Protein AF-A0A6U1WR11-F1 (afdb_monomer_lite)

Radius of gyration: 19.15 Å; chains: 1; bounding box: 47×37×55 Å

Foldseek 3Di:
DLPPFLVLVVCLVCVQQVWDWDDCVLLVVLCVVVVDPPPWPKTKTAGPPRDIDIDTQDLVVLSSLVSVCVSPVPDDPDDAAEAEDEDEACLQRLLVSLCVVCVVPPLQLPDDLVVLVVVSVVCLVDPLVVLSSLSSRVSVCVQLVDPDVLVVLVQCPPQQKDKGQRGDCPTSQRNYIYIYGHCPPDQLSVSVQVSCCVPDHDRGGDDDDDSCNVRVSNVVSSVSSSVDDPDPVSLVVSCVVRVSSVSSNVSVVVVVVVVVD

Secondary structure (DSSP, 8-state):
--STTHHHHHHHHHHHTT-EEPP-HHHHHHHHHHT--TTS--EEEE-STT-EEEE---S-HHHHHHHHHHH-----TT--EEEEEEE--HHHHHHHHHHHHTHHHHTT--S-HHHHHHHHHHHHHH--HHHHHHHHHHHHHHHTT---HHHHHHTTTTTSEEEE----TTSTTTTEEEEEEETTSSTT-HHHHHHHHTTSTT--PPPPPPHHHH-GGGHHHHHHHHHS---HHHHHHHHTT-THHHHHHHHHHHHHHHT--

pLDDT: mean 84.81, std 11.07, range [34.09, 96.5]

Structure (mmCIF, N/CA/C/O backbone):
data_AF-A0A6U1WR11-F1
#
_entry.id   AF-A0A6U1WR11-F1
#
loop_
_atom_site.group_PDB
_atom_site.id
_atom_site.type_symbol
_atom_site.label_atom_id
_atom_site.label_alt_id
_atom_site.label_comp_id
_atom_site.label_asym_id
_atom_site.label_entity_id
_atom_site.label_seq_id
_atom_site.pdbx_PDB_ins_code
_atom_site.Cartn_x
_atom_site.Cartn_y
_a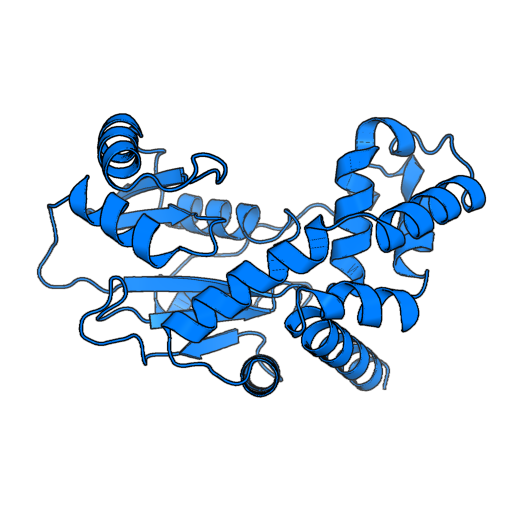tom_site.Cartn_z
_atom_site.occupancy
_atom_site.B_iso_or_equiv
_atom_site.auth_seq_id
_atom_site.auth_comp_id
_atom_site.auth_asym_id
_atom_site.auth_atom_id
_atom_site.pdbx_PDB_model_num
ATOM 1 N N . GLN A 1 1 ? 0.761 3.479 1.972 1.00 37.41 1 GLN A N 1
ATOM 2 C CA . GLN A 1 1 ? 0.058 2.427 2.744 1.00 37.41 1 GLN A CA 1
ATOM 3 C C . GLN A 1 1 ? 0.250 2.594 4.238 1.00 37.41 1 GLN A C 1
ATOM 5 O O . GLN A 1 1 ? 1.354 2.963 4.634 1.00 37.41 1 GLN A O 1
ATOM 10 N N . PRO A 1 2 ? -0.758 2.300 5.068 1.00 34.09 2 PRO A N 1
ATOM 11 C CA . PRO A 1 2 ? -0.643 2.361 6.524 1.00 34.09 2 PRO A CA 1
ATOM 12 C C . PRO A 1 2 ? 0.388 1.336 6.950 1.00 34.09 2 PRO A C 1
ATOM 14 O O . PRO A 1 2 ? 0.064 0.156 6.960 1.00 34.09 2 PRO A O 1
ATOM 17 N N . LYS A 1 3 ? 1.618 1.834 7.167 1.00 42.12 3 LYS A N 1
ATOM 18 C CA . LYS A 1 3 ? 2.904 1.292 7.667 1.00 42.12 3 LYS A CA 1
ATOM 19 C C . LYS A 1 3 ? 3.167 -0.227 7.727 1.00 42.12 3 LYS A C 1
ATOM 21 O O . LYS A 1 3 ? 4.326 -0.613 7.665 1.00 42.12 3 LYS A O 1
ATOM 26 N N . CYS A 1 4 ? 2.164 -1.085 7.809 1.00 42.97 4 CYS A N 1
ATOM 27 C CA . CYS A 1 4 ? 2.245 -2.534 7.959 1.00 42.97 4 CYS A CA 1
ATOM 28 C C . CYS A 1 4 ? 2.196 -3.326 6.636 1.00 42.97 4 CYS A C 1
ATOM 30 O O . CYS A 1 4 ? 1.806 -4.484 6.658 1.00 42.97 4 CYS A O 1
ATOM 32 N N . GLY A 1 5 ? 2.533 -2.727 5.492 1.00 52.84 5 GLY A N 1
ATOM 33 C CA . GLY A 1 5 ? 2.540 -3.436 4.204 1.00 52.84 5 GLY A CA 1
ATOM 34 C C . GLY A 1 5 ? 3.857 -3.272 3.464 1.00 52.84 5 GLY A C 1
ATOM 35 O O . GLY A 1 5 ? 4.636 -4.209 3.338 1.00 52.84 5 GLY A O 1
ATOM 36 N N . THR A 1 6 ? 4.174 -2.036 3.075 1.00 67.56 6 THR A N 1
ATOM 37 C CA . THR A 1 6 ? 5.410 -1.730 2.335 1.00 67.56 6 THR A CA 1
ATOM 38 C C . THR A 1 6 ? 6.691 -2.086 3.087 1.00 67.56 6 THR A C 1
ATOM 40 O O . THR A 1 6 ? 7.680 -2.416 2.453 1.00 67.56 6 THR A O 1
ATOM 43 N N . GLY A 1 7 ? 6.708 -1.988 4.424 1.00 75.44 7 GLY A N 1
ATOM 44 C CA . GLY A 1 7 ? 7.888 -2.355 5.219 1.00 75.44 7 GLY A CA 1
ATOM 45 C C . GLY A 1 7 ? 8.107 -3.867 5.270 1.00 75.44 7 GLY A C 1
ATOM 46 O O . GLY A 1 7 ? 9.238 -4.328 5.185 1.00 75.44 7 GLY A O 1
ATOM 47 N N . SER A 1 8 ? 7.021 -4.631 5.363 1.00 79.25 8 SER A N 1
ATOM 48 C CA . SER A 1 8 ? 7.044 -6.094 5.373 1.00 79.25 8 SER A CA 1
ATOM 49 C C . SER A 1 8 ? 7.389 -6.648 3.998 1.00 79.25 8 SER A C 1
ATOM 51 O O . SER A 1 8 ? 8.219 -7.543 3.910 1.00 79.25 8 SER A O 1
ATOM 53 N N . ILE A 1 9 ? 6.825 -6.065 2.935 1.00 84.50 9 ILE A N 1
ATOM 54 C CA . ILE A 1 9 ? 7.180 -6.390 1.549 1.00 84.50 9 ILE A CA 1
ATOM 55 C C . ILE A 1 9 ? 8.651 -6.053 1.298 1.00 84.50 9 ILE A C 1
ATOM 57 O O . ILE A 1 9 ? 9.383 -6.928 0.856 1.00 84.50 9 ILE A O 1
ATOM 61 N N . GLU A 1 10 ? 9.109 -4.838 1.646 1.00 88.00 10 GLU A N 1
ATOM 62 C CA . GLU A 1 10 ? 10.531 -4.466 1.557 1.00 88.00 10 GLU A CA 1
ATOM 63 C C . GLU A 1 10 ? 11.393 -5.509 2.260 1.00 88.00 10 GLU A C 1
ATOM 65 O O . GLU A 1 10 ? 12.263 -6.086 1.628 1.00 88.00 10 GLU A O 1
ATOM 70 N N . LYS A 1 11 ? 11.116 -5.797 3.537 1.00 86.62 11 LYS A N 1
ATOM 71 C CA . LYS A 1 11 ? 11.923 -6.724 4.332 1.00 86.62 11 LYS A CA 1
ATOM 72 C C . LYS A 1 11 ? 11.926 -8.139 3.751 1.00 86.62 11 LYS A C 1
ATOM 74 O O . LYS A 1 11 ? 12.981 -8.763 3.733 1.00 86.62 11 LYS A O 1
ATOM 79 N N . SER A 1 12 ? 10.777 -8.633 3.290 1.00 86.75 12 SER A N 1
ATOM 80 C CA . SER A 1 12 ? 10.649 -9.973 2.700 1.00 86.75 12 SER A CA 1
ATOM 81 C C . SER A 1 12 ? 11.444 -10.063 1.401 1.00 86.75 12 SER A C 1
ATOM 83 O O . SER A 1 12 ? 12.249 -10.973 1.241 1.00 86.75 12 SER A O 1
ATOM 85 N N . VAL A 1 13 ? 11.307 -9.064 0.523 1.00 88.75 13 VAL A N 1
ATOM 86 C CA . VAL A 1 13 ? 12.038 -9.000 -0.746 1.00 88.75 13 VAL A CA 1
ATOM 87 C C . VAL A 1 13 ? 13.537 -8.840 -0.514 1.00 88.75 13 VAL A C 1
ATOM 89 O O . VAL A 1 13 ? 14.319 -9.607 -1.063 1.00 88.75 13 VAL A O 1
ATOM 92 N N . THR A 1 14 ? 13.959 -7.893 0.329 1.00 90.75 14 THR A N 1
ATOM 93 C CA . THR A 1 14 ? 15.385 -7.660 0.590 1.00 90.75 14 THR A CA 1
ATOM 94 C C . THR A 1 14 ? 16.034 -8.838 1.300 1.00 90.75 14 THR A C 1
ATOM 96 O O . THR A 1 14 ? 17.192 -9.127 1.037 1.00 90.75 14 THR A O 1
ATOM 99 N N . TRP A 1 15 ? 15.317 -9.533 2.191 1.00 89.50 15 TRP A N 1
ATOM 100 C CA . TRP A 1 15 ? 15.865 -10.719 2.846 1.00 89.50 15 TRP A CA 1
ATOM 101 C C . TRP A 1 15 ? 15.924 -11.913 1.890 1.00 89.50 15 TRP A C 1
ATOM 103 O O . TRP A 1 15 ? 16.976 -12.536 1.784 1.00 89.50 15 TRP A O 1
ATOM 113 N N . GLY A 1 16 ? 14.848 -12.189 1.145 1.00 87.81 16 GLY A N 1
ATOM 114 C CA . GLY A 1 16 ? 14.814 -13.276 0.162 1.00 87.81 16 GLY A CA 1
ATOM 115 C C . GLY A 1 16 ? 15.867 -13.122 -0.939 1.00 87.81 16 GLY A C 1
ATOM 116 O O . GLY A 1 16 ? 16.440 -14.105 -1.392 1.00 87.81 16 GLY A O 1
ATOM 117 N N . LEU A 1 17 ? 16.186 -11.880 -1.311 1.00 89.38 17 LEU A N 1
ATOM 118 C CA . LEU A 1 17 ? 17.239 -11.554 -2.273 1.00 89.38 17 LEU A CA 1
ATOM 119 C C . LEU A 1 17 ? 18.619 -11.318 -1.645 1.00 89.38 17 LEU A C 1
ATOM 121 O O . LEU A 1 17 ? 19.548 -10.995 -2.375 1.00 89.38 17 LEU A O 1
ATOM 125 N N . ASN A 1 18 ? 18.779 -11.455 -0.326 1.00 91.62 18 ASN A N 1
ATOM 126 C CA . ASN A 1 18 ? 20.035 -11.187 0.383 1.00 91.62 18 ASN A CA 1
ATOM 127 C C . ASN A 1 18 ? 20.647 -9.803 0.065 1.00 91.62 18 ASN A C 1
ATOM 129 O O . ASN A 1 18 ? 21.837 -9.680 -0.221 1.00 91.62 18 ASN A O 1
ATOM 133 N N . CYS A 1 19 ? 19.815 -8.763 0.067 1.00 92.19 19 CYS A N 1
ATOM 134 C CA . CYS A 1 19 ? 20.236 -7.403 -0.241 1.00 92.19 19 CYS A CA 1
ATOM 135 C C . CYS A 1 19 ? 20.816 -6.673 0.976 1.00 92.19 19 CYS A C 1
ATOM 137 O O . CYS A 1 19 ? 20.345 -6.828 2.105 1.00 92.19 19 CYS A O 1
ATOM 139 N N . GLU A 1 20 ? 21.745 -5.761 0.714 1.00 93.44 20 GLU A N 1
ATOM 140 C CA . GLU A 1 20 ? 22.309 -4.824 1.680 1.00 93.44 20 GLU A CA 1
ATOM 141 C C . GLU A 1 20 ? 21.825 -3.399 1.397 1.00 93.44 20 GLU A C 1
ATOM 143 O O . GLU A 1 20 ? 21.453 -3.054 0.275 1.00 93.44 20 GLU A O 1
ATOM 148 N N . LEU A 1 21 ? 21.774 -2.552 2.430 1.00 90.75 21 LEU A N 1
ATOM 149 C CA . LEU A 1 21 ? 21.383 -1.153 2.257 1.00 90.75 21 LEU A CA 1
ATOM 150 C C . LEU A 1 21 ? 22.453 -0.424 1.433 1.00 90.75 21 LEU A C 1
ATOM 152 O O . LEU A 1 21 ? 23.613 -0.395 1.834 1.00 90.75 21 LEU A O 1
ATOM 156 N N . ALA A 1 22 ? 22.045 0.187 0.323 1.00 87.12 22 ALA A N 1
ATOM 157 C CA . ALA A 1 22 ? 22.944 0.910 -0.568 1.00 87.12 22 ALA A CA 1
ATOM 158 C C . ALA A 1 22 ? 23.438 2.225 0.058 1.00 87.12 22 ALA A C 1
ATOM 160 O O . ALA A 1 22 ? 22.757 2.821 0.903 1.00 87.12 22 ALA A O 1
ATOM 161 N N . ASP A 1 23 ? 24.578 2.729 -0.424 1.00 84.62 23 ASP A N 1
ATOM 162 C CA . ASP A 1 23 ? 24.962 4.119 -0.181 1.00 84.62 23 ASP A CA 1
ATOM 163 C C . ASP A 1 23 ? 23.951 5.056 -0.861 1.00 84.62 23 ASP A C 1
ATOM 165 O O . ASP A 1 23 ? 23.714 5.003 -2.069 1.00 84.62 23 ASP A O 1
ATOM 169 N N . MET A 1 24 ? 23.333 5.920 -0.058 1.00 81.00 24 MET A N 1
ATOM 170 C CA . MET A 1 24 ? 22.306 6.854 -0.512 1.00 81.00 24 MET A CA 1
ATOM 171 C C . MET A 1 24 ? 22.894 8.180 -1.013 1.00 81.00 24 MET A C 1
ATOM 173 O O . MET A 1 24 ? 22.140 8.996 -1.542 1.00 81.00 24 MET A O 1
ATOM 177 N N . ALA A 1 25 ? 24.203 8.424 -0.872 1.00 83.56 25 ALA A N 1
ATOM 178 C CA . ALA A 1 25 ? 24.825 9.674 -1.311 1.00 83.56 25 ALA A CA 1
ATOM 179 C C . ALA A 1 25 ? 24.668 9.943 -2.826 1.00 83.56 25 ALA A C 1
ATOM 181 O O . ALA A 1 25 ? 24.276 11.062 -3.171 1.00 83.56 25 ALA A O 1
ATOM 182 N N . PRO A 1 26 ? 24.869 8.964 -3.735 1.00 81.31 26 PRO A N 1
ATOM 183 C CA . PRO A 1 26 ? 24.629 9.165 -5.168 1.00 81.31 26 PRO A CA 1
ATOM 184 C C . PRO A 1 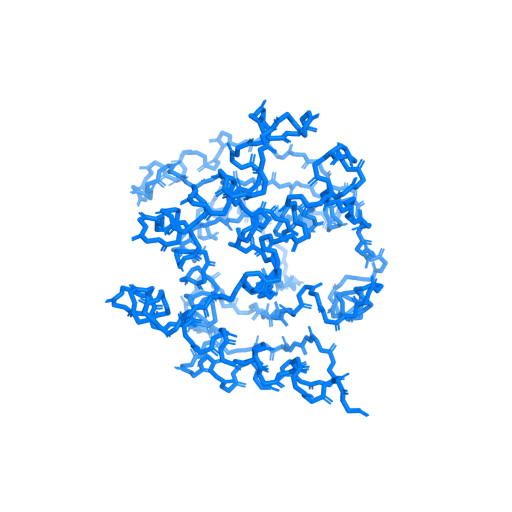26 ? 23.161 9.479 -5.487 1.00 81.31 26 PRO A C 1
ATOM 186 O O . PRO A 1 26 ? 22.867 10.330 -6.323 1.00 81.31 26 PRO A O 1
ATOM 189 N N . TYR A 1 27 ? 22.230 8.832 -4.780 1.00 80.88 27 TYR A N 1
ATOM 190 C CA . TYR A 1 27 ? 20.794 9.081 -4.917 1.00 80.88 27 TYR A CA 1
ATOM 191 C C . TYR A 1 27 ? 20.398 10.481 -4.449 1.00 80.88 27 TYR A C 1
ATOM 193 O O . TYR A 1 27 ? 19.644 11.171 -5.134 1.00 80.88 27 TYR A O 1
ATOM 201 N N . GLN A 1 28 ? 20.924 10.930 -3.307 1.00 80.56 28 GLN A N 1
ATOM 202 C CA . GLN A 1 28 ? 20.619 12.256 -2.776 1.00 80.56 28 GLN A CA 1
ATOM 203 C C . GLN A 1 28 ? 21.014 13.361 -3.765 1.00 80.56 28 GLN A C 1
ATOM 205 O O . GLN A 1 28 ? 20.245 14.295 -3.973 1.00 80.56 28 GLN A O 1
ATOM 210 N N . GLN A 1 29 ? 22.161 13.212 -4.436 1.00 82.38 29 GLN A N 1
ATOM 211 C CA . GLN A 1 29 ? 22.617 14.168 -5.447 1.00 82.38 29 GLN A CA 1
ATOM 212 C C . GLN A 1 29 ? 21.665 14.269 -6.644 1.00 82.38 29 GLN A C 1
ATOM 214 O O . GLN A 1 29 ? 21.423 15.372 -7.131 1.00 82.38 29 GLN A O 1
ATOM 219 N N . GLU A 1 30 ? 21.115 13.152 -7.129 1.00 84.81 30 GLU A N 1
ATOM 220 C CA . GLU A 1 30 ? 20.139 13.186 -8.226 1.00 84.81 30 GLU A CA 1
ATOM 221 C C . GLU A 1 30 ? 18.796 13.764 -7.771 1.00 84.81 30 GLU A C 1
ATOM 223 O O . GLU A 1 30 ? 18.198 14.574 -8.480 1.00 84.81 30 GLU A O 1
ATOM 228 N N . MET A 1 31 ? 18.351 13.423 -6.560 1.00 78.38 31 MET A N 1
ATOM 229 C CA . MET A 1 31 ? 17.116 13.957 -5.978 1.00 78.38 31 MET A CA 1
ATOM 230 C C . MET A 1 31 ? 17.147 15.479 -5.815 1.00 78.38 31 MET A C 1
ATOM 232 O O . MET A 1 31 ? 16.151 16.146 -6.107 1.00 78.38 31 MET A O 1
ATOM 236 N N . ASP A 1 32 ? 18.292 16.033 -5.413 1.00 81.00 32 ASP A N 1
ATOM 237 C CA . ASP A 1 32 ? 18.481 17.478 -5.269 1.00 81.00 32 ASP A CA 1
ATOM 238 C C . ASP A 1 32 ? 18.322 18.215 -6.614 1.00 81.00 32 ASP A C 1
ATOM 240 O O . ASP A 1 32 ? 17.823 19.343 -6.648 1.00 81.00 32 ASP A O 1
ATOM 244 N N . LYS A 1 33 ? 18.671 17.575 -7.741 1.00 82.75 33 LYS A N 1
ATOM 245 C CA . LYS A 1 33 ? 18.506 18.156 -9.088 1.00 82.75 33 LYS A CA 1
ATOM 246 C C . LYS A 1 33 ? 17.046 18.226 -9.521 1.00 82.75 33 LYS A C 1
ATOM 248 O O . LYS A 1 33 ? 16.654 19.182 -10.186 1.00 82.75 33 LYS A O 1
ATOM 253 N N . ILE A 1 34 ? 16.251 17.219 -9.165 1.00 75.56 34 ILE A N 1
ATOM 254 C CA . ILE A 1 34 ? 14.850 17.109 -9.598 1.00 75.56 34 ILE A CA 1
ATOM 255 C C . ILE A 1 34 ? 13.864 17.792 -8.643 1.00 75.56 34 ILE A C 1
ATOM 257 O O . ILE A 1 34 ? 12.663 17.761 -8.894 1.00 75.56 34 ILE A O 1
ATOM 261 N N . GLN A 1 35 ? 14.360 18.427 -7.571 1.00 69.56 35 GLN A N 1
ATOM 262 C CA . GLN A 1 35 ? 13.569 19.166 -6.575 1.00 69.56 35 GLN A CA 1
ATOM 263 C C . GLN A 1 35 ? 12.383 18.367 -6.010 1.00 69.56 35 GLN A C 1
A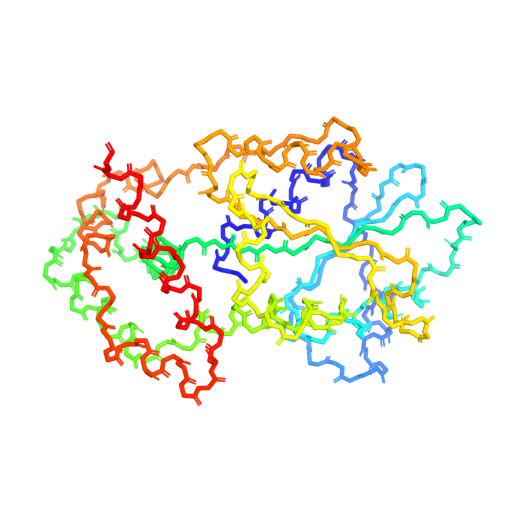TOM 265 O O . GLN A 1 35 ? 11.384 18.942 -5.572 1.00 69.56 35 GLN A O 1
ATOM 270 N N . VAL A 1 36 ? 12.471 17.034 -6.006 1.00 62.72 36 VAL A N 1
ATOM 271 C CA . VAL A 1 36 ? 11.410 16.204 -5.439 1.00 62.72 36 VAL A CA 1
ATOM 272 C C . VAL A 1 36 ? 11.445 16.398 -3.923 1.00 62.72 36 VAL A C 1
ATOM 274 O O . VAL A 1 36 ? 12.504 16.212 -3.317 1.00 62.72 36 VAL A O 1
ATOM 277 N N . PRO A 1 37 ? 10.323 16.774 -3.280 1.00 58.09 37 PRO A N 1
ATOM 278 C CA . PRO A 1 37 ? 10.299 17.006 -1.847 1.00 58.09 37 PRO A CA 1
ATOM 279 C C . PRO A 1 37 ? 10.859 15.795 -1.095 1.00 58.09 37 PRO A C 1
ATOM 281 O O . PRO A 1 37 ? 10.307 14.696 -1.162 1.00 58.09 37 PRO A O 1
ATOM 284 N N . LEU A 1 38 ? 11.927 16.030 -0.326 1.00 51.59 38 LEU A N 1
ATOM 285 C CA . LEU A 1 38 ? 12.658 15.092 0.547 1.00 51.59 38 LEU A CA 1
ATOM 286 C C . LEU A 1 38 ? 11.791 14.357 1.591 1.00 51.59 38 LEU A C 1
ATOM 288 O O . LEU A 1 38 ? 12.294 13.600 2.417 1.00 51.59 38 LEU A O 1
ATOM 292 N N . TYR A 1 39 ? 10.480 14.588 1.589 1.00 50.44 39 TYR A N 1
ATOM 293 C CA . TYR A 1 39 ? 9.552 14.122 2.609 1.00 50.44 39 TYR A CA 1
ATOM 294 C C . TYR A 1 39 ? 9.284 12.608 2.558 1.00 50.44 39 TYR A C 1
ATOM 296 O O . TYR A 1 39 ? 8.709 12.052 3.496 1.00 50.44 39 TYR A O 1
ATOM 304 N N . TYR A 1 40 ? 9.717 11.917 1.500 1.00 55.97 40 TYR A N 1
ATOM 305 C CA . TYR A 1 40 ? 9.472 10.489 1.318 1.00 55.97 40 TYR A CA 1
ATOM 306 C C . TYR A 1 40 ? 10.737 9.672 1.584 1.00 55.97 40 TYR A C 1
ATOM 308 O O . TYR A 1 40 ? 11.771 9.858 0.950 1.00 55.97 40 TYR A O 1
ATOM 316 N N . LYS A 1 41 ? 10.644 8.742 2.545 1.00 68.62 41 LYS A N 1
ATOM 317 C CA . LYS A 1 41 ? 11.723 7.827 2.947 1.00 68.62 41 LYS A CA 1
ATOM 318 C C . LYS A 1 41 ? 12.001 6.798 1.849 1.00 68.62 41 LYS A C 1
ATOM 320 O O . LYS A 1 41 ? 11.599 5.635 1.991 1.00 68.62 41 LYS A O 1
ATOM 325 N N . THR A 1 42 ? 12.683 7.212 0.786 1.00 78.56 42 THR A N 1
ATOM 326 C CA . THR A 1 42 ? 13.236 6.274 -0.188 1.00 78.56 42 THR A CA 1
ATOM 327 C C . THR A 1 42 ? 14.372 5.489 0.452 1.00 78.56 42 THR A C 1
ATOM 329 O O . THR A 1 42 ? 15.198 6.046 1.174 1.00 78.56 42 THR A O 1
ATOM 332 N N . ARG A 1 43 ? 14.388 4.180 0.222 1.00 86.06 43 ARG A N 1
ATOM 333 C CA . ARG A 1 43 ? 15.510 3.304 0.571 1.00 86.06 43 ARG A CA 1
ATOM 334 C C . ARG A 1 43 ? 15.882 2.516 -0.665 1.00 86.06 43 ARG A C 1
ATOM 336 O O . ARG A 1 43 ? 14.979 2.030 -1.344 1.00 86.06 43 ARG A O 1
ATOM 343 N N . THR A 1 44 ? 17.174 2.370 -0.897 1.00 88.00 44 THR A N 1
ATOM 344 C CA . THR A 1 44 ? 17.723 1.580 -1.995 1.00 88.00 44 THR A CA 1
ATOM 345 C C . THR A 1 44 ? 18.590 0.478 -1.409 1.00 88.00 44 THR A C 1
ATOM 347 O O . THR A 1 44 ? 19.266 0.687 -0.403 1.00 88.00 44 THR A O 1
ATOM 350 N N . PHE A 1 45 ? 18.541 -0.697 -2.017 1.00 90.81 45 PHE A N 1
ATOM 351 C CA . PHE A 1 45 ? 19.260 -1.884 -1.595 1.00 90.81 45 PHE A CA 1
ATOM 352 C C . PHE A 1 45 ? 19.958 -2.506 -2.797 1.00 90.81 45 PHE A C 1
ATOM 354 O O . PHE A 1 45 ? 19.363 -2.612 -3.873 1.00 90.81 45 PHE A O 1
ATOM 361 N N . GLU A 1 46 ? 21.199 -2.924 -2.599 1.00 90.56 46 GLU A N 1
ATOM 362 C CA . GLU A 1 46 ? 21.977 -3.676 -3.580 1.00 90.56 46 GLU A CA 1
ATOM 363 C C . GLU A 1 46 ? 21.910 -5.152 -3.223 1.00 90.56 46 GLU A C 1
ATOM 365 O O . GLU A 1 46 ? 22.058 -5.521 -2.060 1.00 90.56 46 GLU A O 1
ATOM 370 N N . CYS A 1 47 ? 21.648 -5.996 -4.210 1.00 89.38 47 CYS A N 1
ATOM 371 C CA . CYS A 1 47 ? 21.515 -7.432 -4.025 1.00 89.38 47 CYS A CA 1
ATOM 372 C C . CYS A 1 47 ? 22.526 -8.161 -4.930 1.00 89.38 47 CYS A C 1
ATOM 374 O O . CYS A 1 47 ? 23.055 -7.561 -5.874 1.00 89.38 47 CYS A O 1
ATOM 376 N N . PRO A 1 48 ? 22.790 -9.458 -4.690 1.00 88.69 48 PRO A N 1
ATOM 377 C CA . PRO A 1 48 ? 23.586 -10.291 -5.582 1.00 88.69 48 PRO A CA 1
ATOM 378 C C . PRO A 1 48 ? 23.085 -10.256 -7.032 1.00 88.69 48 PRO A C 1
ATOM 380 O O . PRO A 1 48 ? 21.951 -9.861 -7.320 1.00 88.69 48 PRO A O 1
ATOM 383 N N . ASP A 1 49 ? 23.955 -10.675 -7.950 1.00 84.31 49 ASP A N 1
ATOM 384 C CA . ASP A 1 49 ? 23.690 -10.703 -9.394 1.00 84.31 49 ASP A CA 1
ATOM 385 C C . ASP A 1 49 ? 23.322 -9.329 -9.980 1.00 84.31 49 ASP A C 1
ATOM 387 O O . ASP A 1 49 ? 22.553 -9.233 -10.935 1.00 84.31 49 ASP A O 1
ATOM 391 N N . ASN A 1 50 ? 23.870 -8.255 -9.398 1.00 80.38 50 ASN A N 1
ATOM 392 C CA . ASN A 1 50 ? 23.616 -6.860 -9.780 1.00 80.38 50 ASN A CA 1
ATOM 393 C C . ASN A 1 50 ? 22.131 -6.460 -9.729 1.00 80.38 50 ASN A C 1
ATOM 395 O O . ASN A 1 50 ? 21.709 -5.527 -10.415 1.00 80.38 50 ASN A O 1
ATOM 399 N N . ARG A 1 51 ? 21.319 -7.148 -8.919 1.00 85.38 51 ARG A N 1
ATOM 400 C CA . ARG A 1 51 ? 19.920 -6.772 -8.707 1.00 85.38 51 ARG A CA 1
ATOM 401 C C . ARG A 1 51 ? 19.840 -5.578 -7.762 1.00 85.38 51 ARG A C 1
ATOM 403 O O . ARG A 1 51 ? 20.668 -5.400 -6.868 1.00 85.38 51 ARG A O 1
ATOM 410 N N . ARG A 1 52 ? 18.792 -4.773 -7.925 1.00 87.44 52 ARG A N 1
ATOM 411 C CA . ARG A 1 52 ? 18.518 -3.621 -7.065 1.00 87.44 52 ARG A CA 1
ATOM 412 C C . ARG A 1 52 ? 17.061 -3.603 -6.650 1.00 87.44 52 ARG A C 1
ATOM 414 O O . ARG A 1 52 ? 16.170 -3.843 -7.459 1.00 87.44 52 ARG A O 1
ATOM 421 N N . VAL A 1 53 ? 16.829 -3.253 -5.392 1.00 89.62 53 VAL A N 1
ATOM 422 C CA . VAL A 1 53 ? 15.494 -3.025 -4.839 1.00 89.62 53 VAL A CA 1
ATOM 423 C C . VAL A 1 53 ? 15.446 -1.600 -4.322 1.00 89.62 53 VAL A C 1
ATOM 425 O O . VAL A 1 53 ? 16.370 -1.149 -3.651 1.00 89.62 53 VAL A O 1
ATOM 428 N N . PHE A 1 54 ? 14.368 -0.876 -4.593 1.00 89.12 54 PHE A N 1
ATOM 429 C CA . PHE A 1 54 ? 14.117 0.384 -3.907 1.00 89.12 54 PHE A CA 1
ATOM 430 C C . PHE A 1 54 ? 12.657 0.481 -3.485 1.00 89.12 54 PHE A C 1
ATOM 432 O O . PHE A 1 54 ? 11.758 -0.058 -4.128 1.00 89.12 54 PHE A O 1
ATOM 439 N N . ARG A 1 55 ? 12.425 1.187 -2.383 1.00 89.06 55 ARG A N 1
ATOM 440 C CA . ARG A 1 55 ? 11.092 1.491 -1.869 1.00 89.06 55 ARG A CA 1
ATOM 441 C C . ARG A 1 55 ? 10.872 2.987 -1.943 1.00 89.06 55 ARG A C 1
ATOM 443 O O . ARG A 1 55 ? 11.682 3.732 -1.404 1.00 89.06 55 ARG A O 1
ATOM 450 N N . SER A 1 56 ? 9.733 3.410 -2.482 1.00 84.69 56 SER A N 1
ATOM 451 C CA . SER A 1 56 ? 9.253 4.792 -2.408 1.00 84.69 56 SER A CA 1
ATOM 452 C C . SER A 1 56 ? 7.881 4.862 -1.732 1.00 84.69 56 SER A C 1
ATOM 454 O O . SER A 1 56 ? 7.071 3.942 -1.831 1.00 84.69 56 SER A O 1
ATOM 456 N N . HIS A 1 57 ? 7.623 5.968 -1.035 1.00 82.50 57 HIS A N 1
ATOM 457 C CA . HIS A 1 57 ? 6.285 6.355 -0.564 1.00 82.50 57 HIS A CA 1
ATOM 458 C C . HIS A 1 57 ? 5.744 7.579 -1.311 1.00 82.50 57 HIS A C 1
ATOM 460 O O . HIS A 1 57 ? 4.693 8.095 -0.944 1.00 82.50 57 HIS A O 1
ATOM 466 N N . SER A 1 58 ? 6.468 8.056 -2.326 1.00 83.12 58 SER A N 1
ATOM 467 C CA . SER A 1 58 ? 6.054 9.196 -3.137 1.00 83.12 58 SER A CA 1
ATOM 468 C C . SER A 1 58 ? 4.998 8.777 -4.153 1.00 83.12 58 SER A C 1
ATOM 470 O O . SER A 1 58 ? 5.126 7.726 -4.781 1.00 83.12 58 SER A O 1
ATOM 472 N N . LYS A 1 59 ? 3.996 9.635 -4.360 1.00 81.75 59 LYS A N 1
ATOM 473 C CA . LYS A 1 59 ? 3.067 9.522 -5.492 1.00 81.75 59 LYS A CA 1
ATOM 474 C C . LYS A 1 59 ? 3.738 9.787 -6.842 1.00 81.75 59 LYS A C 1
ATOM 476 O O . LYS A 1 59 ? 3.250 9.314 -7.860 1.00 81.75 59 LYS A O 1
ATOM 481 N N . ASP A 1 60 ? 4.878 10.476 -6.832 1.00 85.56 60 ASP A N 1
ATOM 482 C CA . ASP A 1 60 ? 5.719 10.736 -8.003 1.00 85.56 60 ASP A CA 1
ATOM 483 C C . ASP A 1 60 ? 6.779 9.633 -8.141 1.00 85.56 60 ASP A C 1
ATOM 485 O O . ASP A 1 60 ? 7.987 9.879 -8.199 1.00 85.56 60 ASP A O 1
ATOM 489 N N . SER A 1 61 ? 6.328 8.379 -8.089 1.00 85.75 61 SER A N 1
ATOM 490 C CA . SER A 1 61 ? 7.216 7.223 -7.986 1.00 85.75 61 SER A CA 1
ATOM 491 C C . SER A 1 61 ? 8.086 7.037 -9.234 1.00 85.75 61 SER A C 1
ATOM 493 O O . SER A 1 61 ? 9.247 6.645 -9.105 1.00 85.75 61 SER A O 1
ATOM 495 N N . GLY A 1 62 ? 7.590 7.436 -10.412 1.00 88.00 62 GLY A N 1
ATOM 496 C CA . GLY A 1 62 ? 8.372 7.479 -11.643 1.00 88.00 62 GLY A CA 1
ATOM 497 C C . GLY A 1 62 ? 9.559 8.452 -11.604 1.00 88.00 62 GLY A C 1
ATOM 498 O O . GLY A 1 62 ? 10.627 8.124 -12.119 1.00 88.00 62 GLY A O 1
ATOM 499 N N . LEU A 1 63 ? 9.433 9.612 -10.944 1.00 87.12 63 LEU A N 1
ATOM 500 C CA . LEU A 1 63 ? 10.566 10.537 -10.768 1.00 87.12 63 LEU A CA 1
ATOM 501 C C . LEU A 1 63 ? 11.633 9.936 -9.850 1.00 87.12 63 LEU A C 1
ATOM 503 O O . LEU A 1 63 ? 12.826 10.043 -10.126 1.00 87.12 63 LEU A O 1
ATOM 507 N N . VAL A 1 64 ? 11.199 9.255 -8.785 1.00 85.81 64 VAL A N 1
ATOM 508 C CA . VAL A 1 64 ? 12.110 8.534 -7.886 1.00 85.81 64 VAL A CA 1
ATOM 509 C C . VAL A 1 64 ? 12.839 7.423 -8.640 1.00 85.81 64 VAL A C 1
ATOM 511 O O . VAL A 1 64 ? 14.053 7.300 -8.504 1.00 85.81 64 VAL A O 1
ATOM 514 N N . LYS A 1 65 ? 12.131 6.650 -9.472 1.00 87.50 65 LYS A N 1
ATOM 515 C CA . LYS A 1 65 ? 12.732 5.625 -10.336 1.00 87.50 65 LYS A CA 1
ATOM 516 C C . LYS A 1 65 ? 13.790 6.218 -11.266 1.00 87.50 65 LYS A C 1
ATOM 518 O O . LYS A 1 65 ? 14.897 5.694 -11.310 1.00 87.50 65 LYS A O 1
ATOM 523 N N . ALA A 1 66 ? 13.484 7.326 -11.941 1.00 88.19 66 ALA A N 1
ATOM 524 C CA . ALA A 1 66 ? 14.428 7.997 -12.832 1.00 88.19 66 ALA A CA 1
ATOM 525 C C . ALA A 1 66 ? 15.695 8.469 -12.097 1.00 88.19 66 ALA A C 1
ATOM 527 O O . ALA A 1 66 ? 16.798 8.295 -12.611 1.00 88.19 66 ALA A O 1
ATOM 528 N N . ALA A 1 67 ? 15.555 9.011 -10.880 1.00 86.81 67 ALA A N 1
ATOM 529 C CA . ALA A 1 67 ? 16.701 9.380 -10.049 1.00 86.81 67 ALA A CA 1
ATOM 530 C C . ALA A 1 67 ? 17.542 8.158 -9.660 1.00 86.81 67 ALA A C 1
ATOM 532 O O . ALA A 1 67 ? 18.759 8.188 -9.805 1.00 86.81 67 ALA A O 1
ATOM 533 N N . VAL A 1 68 ? 16.903 7.065 -9.221 1.00 86.00 68 VAL A N 1
ATOM 534 C CA . VAL A 1 68 ? 17.603 5.808 -8.905 1.00 86.00 68 VAL A CA 1
ATOM 535 C C . VAL A 1 68 ? 18.352 5.281 -10.131 1.00 86.00 68 VAL A C 1
ATOM 537 O O . VAL A 1 68 ? 19.521 4.933 -10.023 1.00 86.00 68 VAL A O 1
ATOM 540 N N . ASP A 1 69 ? 17.725 5.258 -11.305 1.00 85.94 69 ASP A N 1
ATOM 541 C CA . ASP A 1 69 ? 18.382 4.806 -12.535 1.00 85.94 69 ASP A CA 1
ATOM 542 C C . ASP A 1 69 ? 19.597 5.673 -12.898 1.00 85.94 69 ASP A C 1
ATOM 544 O O . ASP A 1 69 ? 20.647 5.148 -13.268 1.00 85.94 69 ASP A O 1
ATOM 548 N N . ALA A 1 70 ? 19.473 6.998 -12.767 1.00 86.69 70 ALA A N 1
ATOM 549 C CA . ALA A 1 70 ? 20.549 7.941 -13.063 1.00 86.69 70 ALA A CA 1
ATOM 550 C C . ALA A 1 70 ? 21.730 7.816 -12.088 1.00 86.69 70 ALA A C 1
ATOM 552 O O . ALA A 1 70 ? 22.884 7.915 -12.505 1.00 86.69 70 ALA A O 1
ATOM 553 N N . SER A 1 71 ? 21.458 7.557 -10.806 1.00 84.19 71 SER A N 1
ATOM 554 C CA . SER A 1 71 ? 22.494 7.337 -9.790 1.00 84.19 71 SER A CA 1
ATOM 555 C C . SER A 1 71 ? 23.273 6.043 -9.997 1.00 84.19 71 SER A C 1
ATOM 557 O O . SER A 1 71 ? 24.385 5.911 -9.487 1.00 84.19 71 SER A O 1
ATOM 559 N N . PHE A 1 72 ? 22.702 5.084 -10.728 1.00 77.94 72 PHE A N 1
ATOM 560 C CA . PHE A 1 72 ? 23.264 3.751 -10.875 1.00 77.94 72 PHE A CA 1
ATOM 561 C C . PHE A 1 72 ? 23.147 3.227 -12.321 1.00 77.94 72 PHE A C 1
ATOM 563 O O . PHE A 1 72 ? 22.414 2.271 -12.581 1.00 77.94 72 PHE A O 1
ATOM 570 N N . PRO A 1 73 ? 23.906 3.808 -13.267 1.00 69.62 73 PRO A N 1
ATOM 571 C CA . PRO A 1 73 ? 23.708 3.630 -14.708 1.00 69.62 73 PRO A CA 1
ATOM 572 C C . PRO A 1 73 ? 24.166 2.277 -15.273 1.00 69.62 73 PRO A C 1
ATOM 574 O O . PRO A 1 73 ? 24.012 2.045 -16.471 1.00 69.62 73 PRO A O 1
ATOM 577 N N . GLN A 1 74 ? 24.756 1.392 -14.460 1.00 65.12 74 GLN A N 1
ATOM 578 C CA . GLN A 1 74 ? 25.115 0.042 -14.903 1.00 65.12 74 GLN A CA 1
ATOM 579 C C . GLN A 1 74 ? 23.841 -0.790 -15.082 1.00 65.12 74 GLN A C 1
ATOM 581 O O . GLN A 1 74 ? 23.411 -1.481 -14.161 1.00 65.12 74 GLN A O 1
ATOM 586 N N . ARG A 1 75 ? 23.233 -0.671 -16.264 1.00 55.78 75 ARG A N 1
ATOM 587 C CA . ARG A 1 75 ? 22.129 -1.512 -16.718 1.00 55.78 75 ARG A CA 1
ATOM 588 C C . ARG A 1 75 ? 22.655 -2.714 -17.493 1.00 55.78 75 ARG A C 1
ATOM 590 O O . ARG A 1 75 ? 23.574 -2.558 -18.296 1.00 55.78 75 ARG A O 1
ATOM 597 N N . HIS A 1 76 ? 22.081 -3.891 -17.255 1.00 54.16 76 HIS A N 1
ATOM 598 C CA . HIS A 1 76 ? 22.353 -5.099 -18.049 1.00 54.16 76 HIS A CA 1
ATOM 599 C C . HIS A 1 76 ? 21.281 -5.283 -19.129 1.00 54.16 76 HIS A C 1
ATOM 601 O O . HIS A 1 76 ? 20.130 -4.896 -18.948 1.00 54.16 76 HIS A O 1
ATOM 607 N N . ASP A 1 77 ? 21.650 -5.918 -20.242 1.00 48.88 77 ASP A N 1
ATOM 608 C CA . ASP A 1 77 ? 20.808 -6.073 -21.442 1.00 48.88 77 ASP A CA 1
ATOM 609 C C . ASP A 1 77 ? 19.579 -7.004 -21.260 1.00 48.88 77 ASP A C 1
ATOM 611 O O . ASP A 1 77 ? 18.758 -7.128 -22.168 1.00 48.88 77 ASP A O 1
ATOM 615 N N . GLU A 1 78 ? 19.404 -7.630 -20.087 1.00 53.16 78 GLU A N 1
ATOM 616 C CA . GLU A 1 78 ? 18.300 -8.557 -19.760 1.00 53.16 78 GLU A CA 1
ATOM 617 C C . GLU A 1 78 ? 17.436 -8.080 -18.571 1.00 53.16 78 GLU A C 1
ATOM 619 O O . GLU A 1 78 ? 16.974 -8.872 -17.744 1.00 53.16 78 GLU A O 1
ATOM 624 N N . GLU A 1 79 ? 17.224 -6.770 -18.435 1.00 62.28 79 GLU A N 1
ATOM 625 C CA . GLU A 1 79 ? 16.499 -6.203 -17.293 1.00 62.28 79 GLU A CA 1
ATOM 626 C C . GLU A 1 79 ? 15.013 -6.596 -17.256 1.00 62.28 79 GLU A C 1
ATOM 628 O O . GLU A 1 79 ? 14.155 -6.002 -17.910 1.00 62.28 79 GLU A O 1
ATOM 633 N N . ARG A 1 80 ? 14.684 -7.570 -16.400 1.00 78.56 80 ARG A N 1
ATOM 634 C CA . ARG A 1 80 ? 13.324 -7.752 -15.881 1.00 78.56 80 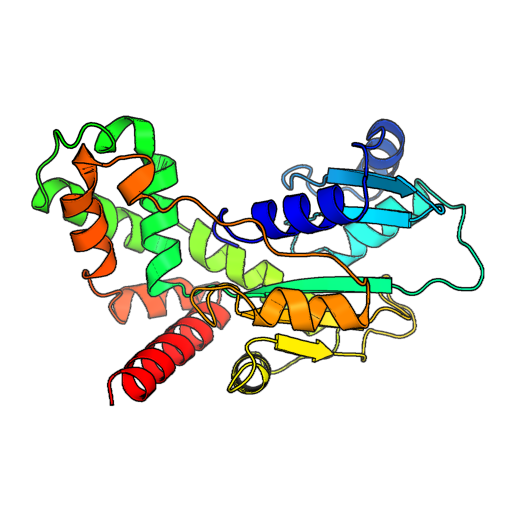ARG A CA 1
ATOM 635 C C . ARG A 1 80 ? 13.079 -6.726 -14.778 1.00 78.56 80 ARG A C 1
ATOM 637 O O . ARG A 1 80 ? 13.715 -6.775 -13.728 1.00 78.56 80 ARG A O 1
ATOM 644 N N . CYS A 1 81 ? 12.141 -5.812 -15.003 1.00 87.12 81 CYS A N 1
ATOM 645 C CA . CYS A 1 81 ? 11.722 -4.826 -14.013 1.00 87.12 81 CYS A CA 1
ATOM 646 C C . CYS A 1 81 ? 10.351 -5.203 -13.435 1.00 87.12 81 CYS A C 1
ATOM 648 O O . CYS A 1 81 ? 9.372 -5.313 -14.171 1.00 87.12 81 CYS A O 1
ATOM 650 N N . LEU A 1 82 ? 10.272 -5.357 -12.111 1.00 90.88 82 LEU A N 1
ATOM 651 C CA . LEU A 1 82 ? 9.017 -5.566 -11.392 1.00 90.88 82 LEU A CA 1
ATOM 652 C C . LEU A 1 82 ? 8.770 -4.414 -10.421 1.00 90.88 82 LEU A C 1
ATOM 654 O O . LEU A 1 82 ? 9.608 -4.100 -9.576 1.00 90.88 82 LEU A O 1
ATOM 658 N N . VAL A 1 83 ? 7.583 -3.829 -10.502 1.00 92.38 83 VAL A N 1
ATOM 659 C CA . VAL A 1 83 ? 7.061 -2.872 -9.533 1.00 92.38 83 VAL A CA 1
ATOM 660 C C . VAL A 1 83 ? 6.048 -3.583 -8.662 1.00 92.38 83 VAL A C 1
ATOM 662 O O . VAL A 1 83 ? 5.182 -4.297 -9.159 1.00 92.38 83 VAL A O 1
ATOM 665 N N . ILE A 1 84 ? 6.136 -3.377 -7.352 1.00 91.62 84 ILE A N 1
ATOM 666 C CA . ILE A 1 84 ? 5.183 -3.938 -6.402 1.00 91.62 84 ILE A CA 1
ATOM 667 C C . ILE A 1 84 ? 4.414 -2.782 -5.781 1.00 91.62 84 ILE A C 1
ATOM 669 O O . ILE A 1 84 ? 4.982 -1.944 -5.078 1.00 91.62 84 ILE A O 1
ATOM 673 N N . THR A 1 85 ? 3.108 -2.756 -6.017 1.00 91.06 85 THR A N 1
ATOM 674 C CA . THR A 1 85 ? 2.185 -1.920 -5.255 1.00 91.06 85 THR A CA 1
ATOM 675 C C . THR A 1 85 ? 1.126 -2.793 -4.623 1.00 91.06 85 THR A C 1
ATOM 677 O O . THR A 1 85 ? 0.933 -3.954 -4.980 1.00 91.06 85 THR A O 1
ATOM 680 N N . ALA A 1 86 ? 0.432 -2.249 -3.641 1.00 89.12 86 ALA A N 1
ATOM 681 C CA . ALA A 1 86 ? -0.515 -3.049 -2.907 1.00 89.12 86 ALA A CA 1
ATOM 682 C C . ALA A 1 86 ? -1.655 -2.212 -2.327 1.00 89.12 86 ALA A C 1
ATOM 684 O O . ALA A 1 86 ? -1.622 -0.975 -2.291 1.00 89.12 86 ALA A O 1
ATOM 685 N N . VAL A 1 87 ? -2.645 -2.918 -1.817 1.00 89.19 87 VAL A N 1
ATOM 686 C CA . VAL A 1 87 ? -3.753 -2.408 -1.031 1.00 89.19 87 VAL A CA 1
ATOM 687 C C . VAL A 1 87 ? -3.873 -3.260 0.229 1.00 89.19 87 VAL A C 1
ATOM 689 O O . VAL A 1 87 ? -3.505 -4.434 0.251 1.00 89.19 87 VAL A O 1
ATOM 692 N N . ARG A 1 88 ? -4.372 -2.651 1.298 1.00 86.81 88 ARG A N 1
ATOM 693 C CA . ARG A 1 88 ? -4.699 -3.320 2.556 1.00 86.81 88 ARG A CA 1
ATOM 694 C C . ARG A 1 88 ? -6.100 -2.900 2.967 1.00 86.81 88 ARG A C 1
ATOM 696 O O . ARG A 1 88 ? -6.501 -1.784 2.638 1.00 86.81 88 ARG A O 1
ATOM 703 N N . ASN A 1 89 ? -6.810 -3.749 3.697 1.00 88.94 89 ASN A N 1
ATOM 704 C CA . ASN A 1 89 ? -8.132 -3.456 4.218 1.00 88.94 89 ASN A CA 1
ATOM 705 C C . ASN A 1 89 ? -8.115 -2.194 5.099 1.00 88.94 89 ASN A C 1
ATOM 707 O O . ASN A 1 89 ? -7.603 -2.247 6.226 1.00 88.94 89 ASN A O 1
ATOM 711 N N . PRO A 1 90 ? -8.717 -1.075 4.649 1.00 89.19 90 PRO A N 1
ATOM 712 C CA . PRO A 1 90 ? -8.766 0.164 5.419 1.00 89.19 90 PRO A CA 1
ATOM 713 C C . PRO A 1 90 ? -9.494 -0.021 6.756 1.00 89.19 90 PRO A C 1
ATOM 715 O O . PRO A 1 90 ? -9.127 0.618 7.739 1.00 89.19 90 PRO A O 1
ATOM 718 N N . LEU A 1 91 ? -10.444 -0.962 6.837 1.00 88.94 91 LEU A N 1
ATOM 719 C CA . LEU A 1 91 ? -11.180 -1.271 8.067 1.00 88.94 91 LEU A CA 1
ATOM 720 C C . LEU A 1 91 ? -10.284 -1.868 9.164 1.00 88.94 91 LEU A C 1
ATOM 722 O O . LEU A 1 91 ? -10.622 -1.791 10.337 1.00 88.94 91 LEU A O 1
ATOM 726 N N . LEU A 1 92 ? -9.142 -2.457 8.800 1.00 87.44 92 LEU A N 1
ATOM 727 C CA . LEU A 1 92 ? -8.155 -2.980 9.752 1.00 87.44 92 LEU A CA 1
ATOM 728 C C . LEU A 1 92 ? -6.955 -2.048 9.885 1.00 87.44 92 LEU A C 1
ATOM 730 O O . LEU A 1 92 ? -6.357 -1.897 10.952 1.00 87.44 92 LEU A O 1
ATOM 734 N N . SER A 1 93 ? -6.567 -1.424 8.780 1.00 87.06 93 SER A N 1
ATOM 735 C CA . SER A 1 93 ? -5.316 -0.699 8.723 1.00 87.06 93 SER A CA 1
ATOM 736 C C . SER A 1 93 ? -5.392 0.722 9.267 1.00 87.06 93 SER A C 1
ATOM 738 O O . SER A 1 93 ? -4.375 1.218 9.745 1.00 87.06 93 SER A O 1
ATOM 740 N N . ILE A 1 94 ? -6.564 1.365 9.228 1.00 90.31 94 ILE A N 1
ATOM 741 C CA . ILE A 1 94 ? -6.772 2.686 9.836 1.00 90.31 94 ILE A CA 1
ATOM 742 C C . ILE A 1 94 ? -6.728 2.608 11.371 1.00 90.31 94 ILE A C 1
ATOM 744 O O . ILE A 1 94 ? -5.905 3.326 11.947 1.00 90.31 94 ILE A O 1
ATOM 748 N N . PRO A 1 95 ? -7.467 1.695 12.043 1.00 90.38 95 PRO A N 1
ATOM 749 C CA . PRO A 1 95 ? -7.286 1.464 13.478 1.00 90.38 95 PRO A CA 1
ATOM 750 C C . PRO A 1 95 ? -5.833 1.139 13.837 1.00 90.38 95 PRO A C 1
ATOM 752 O O . PRO A 1 95 ? -5.276 1.678 14.792 1.00 90.38 95 PRO A O 1
ATOM 755 N N . SER A 1 96 ? -5.171 0.295 13.032 1.00 87.44 96 SER A N 1
ATOM 756 C CA . SER A 1 96 ? -3.760 -0.039 13.247 1.00 87.44 96 SER A CA 1
ATOM 757 C C . SER A 1 96 ? -2.826 1.163 13.119 1.00 87.44 96 SER A C 1
ATOM 759 O O . SER A 1 96 ? -1.781 1.153 13.772 1.00 87.44 96 SER A O 1
ATOM 761 N N . LEU A 1 97 ? -3.127 2.134 12.256 1.00 87.62 97 LEU A N 1
ATOM 762 C CA . LEU A 1 97 ? -2.325 3.346 12.112 1.00 87.62 97 LEU A CA 1
ATOM 763 C C . LEU A 1 97 ? -2.501 4.244 13.335 1.00 87.62 97 LEU A C 1
ATOM 765 O O . LEU A 1 97 ? -1.505 4.627 13.941 1.00 87.62 97 LEU A O 1
ATOM 769 N N . PHE A 1 98 ? -3.749 4.502 13.733 1.00 91.44 98 PHE A N 1
ATOM 770 C CA . PHE A 1 98 ? -4.052 5.271 14.938 1.00 91.44 98 PHE A CA 1
ATOM 771 C C . PHE A 1 98 ? -3.366 4.673 16.172 1.00 91.44 98 PHE A C 1
ATOM 773 O O . PHE A 1 98 ? -2.707 5.388 16.928 1.00 91.44 98 PHE A O 1
ATOM 780 N N . PHE A 1 99 ? -3.460 3.352 16.349 1.00 90.25 99 PHE A N 1
ATOM 781 C CA . PHE A 1 99 ? -2.834 2.679 17.481 1.00 90.25 99 PHE A CA 1
ATOM 782 C C . PHE A 1 99 ? -1.305 2.771 17.444 1.00 90.25 99 PHE A C 1
ATOM 784 O O . PHE A 1 99 ? -0.684 2.977 18.478 1.00 90.25 99 PHE A O 1
ATOM 791 N N . GLU A 1 100 ? -0.681 2.653 16.269 1.00 87.19 100 GLU A N 1
ATOM 792 C CA . GLU A 1 100 ? 0.772 2.800 16.124 1.00 87.19 100 GLU A CA 1
ATOM 793 C C . GLU A 1 100 ? 1.242 4.216 16.481 1.00 87.19 100 GLU A C 1
ATOM 795 O O . GLU A 1 100 ? 2.230 4.370 17.198 1.00 87.19 100 GLU A O 1
ATOM 800 N N . GLU A 1 101 ? 0.530 5.248 16.021 1.00 89.31 101 GLU A N 1
ATOM 801 C CA . GLU A 1 101 ? 0.850 6.651 16.322 1.00 89.31 101 GLU A CA 1
ATOM 802 C C . GLU A 1 101 ? 0.700 6.977 17.812 1.00 89.31 101 GLU A C 1
ATOM 804 O O . GLU A 1 101 ? 1.425 7.820 18.338 1.00 89.31 101 GLU A O 1
ATOM 809 N N . ASN A 1 102 ? -0.182 6.259 18.508 1.00 91.88 102 ASN A N 1
ATOM 810 C CA . ASN A 1 102 ? -0.480 6.468 19.922 1.00 91.88 102 ASN A CA 1
ATOM 811 C C . ASN A 1 102 ? -0.009 5.312 20.816 1.00 91.88 102 ASN A C 1
ATOM 813 O O . ASN A 1 102 ? -0.434 5.197 21.967 1.00 91.88 102 ASN A O 1
ATOM 817 N N . LYS A 1 103 ? 0.897 4.459 20.318 1.00 90.50 103 LYS A N 1
ATOM 818 C CA . LYS A 1 103 ? 1.318 3.231 21.008 1.00 90.50 103 LYS A CA 1
ATOM 819 C C . LYS A 1 103 ? 1.825 3.517 22.419 1.00 90.50 103 LYS A C 1
ATOM 821 O O . LYS A 1 103 ? 1.448 2.826 23.356 1.00 90.50 103 LYS A O 1
ATOM 826 N N . ALA A 1 104 ? 2.641 4.557 22.586 1.00 92.31 104 ALA A N 1
ATOM 827 C CA . ALA A 1 104 ? 3.187 4.934 23.891 1.00 92.31 104 ALA A CA 1
ATOM 828 C C . ALA A 1 104 ? 2.104 5.305 24.922 1.00 92.31 104 ALA A C 1
ATOM 830 O O . ALA A 1 104 ? 2.336 5.145 26.114 1.00 92.31 104 ALA A O 1
ATOM 831 N N . ARG A 1 105 ? 0.939 5.782 24.465 1.00 93.38 105 ARG A N 1
ATOM 832 C CA . ARG A 1 105 ? -0.188 6.152 25.324 1.00 93.38 105 ARG A CA 1
ATOM 833 C C . ARG A 1 105 ? -1.063 4.952 25.664 1.00 93.38 105 ARG A C 1
ATOM 835 O O . ARG A 1 105 ? -1.417 4.810 26.822 1.00 93.38 105 ARG A O 1
ATOM 842 N N . TYR A 1 106 ? -1.407 4.120 24.679 1.00 92.38 106 TYR A N 1
ATOM 843 C CA . TYR A 1 106 ? -2.448 3.098 24.851 1.00 92.38 106 TYR A CA 1
ATOM 844 C C . TYR A 1 106 ? -1.931 1.680 25.125 1.00 92.38 106 TYR A C 1
ATOM 846 O O . TYR A 1 106 ? -2.713 0.823 25.523 1.00 92.38 106 TYR A O 1
ATOM 854 N N . CYS A 1 107 ? -0.646 1.385 24.897 1.00 93.56 107 CYS A N 1
ATOM 855 C CA . CYS A 1 107 ? -0.128 0.008 24.948 1.00 93.56 107 CYS A CA 1
ATOM 856 C C . CYS A 1 107 ? -0.163 -0.626 26.352 1.00 93.56 107 CYS A C 1
ATOM 858 O O . CYS A 1 107 ? -0.175 -1.853 26.466 1.00 93.56 107 CYS A O 1
ATOM 860 N N . ASP A 1 108 ? -0.194 0.180 27.416 1.00 93.81 108 ASP A N 1
ATOM 861 C CA . ASP A 1 108 ? -0.303 -0.308 28.795 1.00 93.81 108 ASP A CA 1
ATOM 862 C C . ASP A 1 108 ? -1.735 -0.700 29.201 1.00 93.81 108 ASP A C 1
ATOM 864 O O . ASP A 1 108 ? -1.899 -1.384 30.214 1.00 93.81 108 ASP A O 1
ATOM 868 N N . GLY A 1 109 ? -2.737 -0.338 28.390 1.00 90.62 109 GLY A N 1
ATOM 869 C CA . GLY A 1 109 ? -4.151 -0.629 28.618 1.00 90.62 109 GLY A CA 1
ATOM 870 C C . GLY A 1 109 ? -4.797 0.201 29.730 1.00 90.62 109 GLY A C 1
ATOM 871 O O . GLY A 1 109 ? -5.819 -0.221 30.263 1.00 90.62 109 GLY A O 1
ATOM 872 N N . ALA A 1 110 ? -4.209 1.336 30.123 1.00 93.94 110 ALA A N 1
ATOM 873 C CA . ALA A 1 110 ? -4.715 2.141 31.236 1.00 93.94 110 ALA A CA 1
ATOM 874 C C . ALA A 1 110 ? -5.989 2.943 30.905 1.00 93.94 110 ALA A C 1
ATOM 876 O O . ALA A 1 110 ? -6.754 3.271 31.811 1.00 93.94 110 ALA A O 1
ATOM 877 N N . GLN A 1 111 ? -6.211 3.283 29.633 1.00 94.88 111 GLN A N 1
ATOM 878 C CA . GLN A 1 111 ? -7.360 4.079 29.191 1.00 94.88 111 GLN A CA 1
ATOM 879 C C . GLN A 1 111 ? -8.605 3.215 29.003 1.00 94.88 111 GLN A C 1
ATOM 881 O O . GLN A 1 111 ? -8.512 2.056 28.582 1.00 94.88 111 GLN A O 1
ATOM 886 N N . SER A 1 112 ? -9.772 3.805 29.274 1.00 95.38 112 SER A N 1
ATOM 887 C CA . SER A 1 112 ? -11.049 3.138 29.027 1.00 95.38 112 SER A CA 1
ATOM 888 C C . SER A 1 112 ? -11.338 3.024 27.530 1.00 95.38 112 SER A C 1
ATOM 890 O O . SER A 1 112 ? -10.795 3.770 26.709 1.00 95.38 112 SER A O 1
ATOM 892 N N . GLU A 1 113 ? -12.221 2.094 27.180 1.00 95.06 113 GLU A N 1
ATOM 893 C CA . GLU A 1 113 ? -12.665 1.897 25.803 1.00 95.06 113 GLU A CA 1
ATOM 894 C C . GLU A 1 113 ? -13.298 3.176 25.234 1.00 95.06 113 GLU A C 1
ATOM 896 O O . GLU A 1 113 ? -12.980 3.584 24.118 1.00 95.06 113 GLU A O 1
ATOM 901 N N . GLU A 1 114 ? -14.124 3.865 26.025 1.00 96.00 114 GLU A N 1
ATOM 902 C CA . GLU A 1 114 ? -14.804 5.097 25.619 1.00 96.00 114 GLU A CA 1
ATOM 903 C C . GLU A 1 114 ? -13.821 6.234 25.317 1.00 96.00 114 GLU A C 1
ATOM 905 O O . GLU A 1 114 ? -14.010 6.964 24.342 1.00 96.00 114 GLU A O 1
ATOM 910 N N . GLU A 1 115 ? -12.762 6.379 26.123 1.00 95.56 115 GLU A N 1
ATOM 911 C CA . GLU A 1 115 ? -11.714 7.380 25.887 1.00 95.56 115 GLU A CA 1
ATOM 912 C C . GLU A 1 115 ? -10.997 7.108 24.559 1.00 95.56 115 GLU A C 1
ATOM 914 O O . GLU A 1 115 ? -10.817 8.014 23.741 1.00 95.56 115 GLU A O 1
ATOM 919 N N . VAL A 1 116 ? -10.628 5.848 24.317 1.00 95.19 116 VAL A N 1
ATOM 920 C CA . VAL A 1 116 ? -9.923 5.439 23.097 1.00 95.19 116 VAL A CA 1
ATOM 921 C C . VAL A 1 116 ? -10.800 5.634 21.862 1.00 95.19 116 VAL A C 1
ATOM 923 O O . VAL A 1 116 ? -10.318 6.149 20.852 1.00 95.19 116 VAL A O 1
ATOM 926 N N . LEU A 1 117 ? -12.082 5.266 21.930 1.00 96.50 117 LEU A N 1
ATOM 927 C CA . LEU A 1 117 ? -13.017 5.436 20.817 1.00 96.50 117 LEU A CA 1
ATOM 928 C C . LEU A 1 117 ? -13.295 6.912 20.508 1.00 96.50 117 LEU A C 1
ATOM 930 O O . LEU A 1 117 ? -13.369 7.279 19.336 1.00 96.50 117 LEU A O 1
ATOM 934 N N . ALA A 1 118 ? -13.391 7.774 21.524 1.00 96.31 118 ALA A N 1
ATOM 935 C CA . ALA A 1 118 ? -13.548 9.212 21.315 1.00 96.31 118 ALA A CA 1
ATOM 936 C C . ALA A 1 118 ? -12.326 9.828 20.607 1.00 96.31 118 ALA A C 1
ATOM 938 O O . ALA A 1 118 ? -12.475 10.608 19.659 1.00 96.31 118 ALA A O 1
ATOM 939 N N . ASP A 1 119 ? -11.115 9.446 21.022 1.00 96.25 119 ASP A N 1
ATOM 940 C CA . ASP A 1 119 ? -9.878 9.879 20.366 1.00 96.25 119 ASP A CA 1
ATOM 941 C C . ASP A 1 119 ? -9.763 9.316 18.937 1.00 96.25 119 ASP A C 1
ATOM 943 O O . ASP A 1 119 ? -9.315 10.020 18.024 1.00 96.25 119 ASP A O 1
ATOM 947 N N . TYR A 1 120 ? -10.213 8.078 18.716 1.00 95.88 120 TYR A N 1
ATOM 948 C CA . TYR A 1 120 ? -10.234 7.453 17.396 1.00 95.88 120 TYR A CA 1
ATOM 949 C C . TYR A 1 120 ? -11.224 8.139 16.440 1.00 95.88 120 TYR A C 1
ATOM 951 O O . TYR A 1 120 ? -10.865 8.423 15.299 1.00 95.88 120 TYR A O 1
ATOM 959 N N . GLU A 1 121 ? -12.424 8.506 16.895 1.00 95.75 121 GLU A N 1
ATOM 960 C CA . GLU A 1 121 ? -13.383 9.270 16.082 1.00 95.75 121 GLU A CA 1
ATOM 961 C C . GLU A 1 121 ? -12.806 10.640 15.693 1.00 95.75 121 GLU A C 1
ATOM 963 O O . GLU A 1 121 ? -12.887 11.076 14.540 1.00 95.75 121 GLU A O 1
ATOM 968 N N . LYS A 1 122 ? -12.125 11.310 16.633 1.00 94.75 122 LYS A N 1
ATOM 969 C CA . LYS A 1 122 ? -11.419 12.561 16.337 1.00 94.75 122 LYS A CA 1
ATOM 970 C C . LYS A 1 122 ? -10.330 12.350 15.285 1.00 94.75 122 LYS A C 1
ATOM 972 O O . LYS A 1 122 ? -10.173 13.203 14.408 1.00 94.75 122 LYS A O 1
ATOM 977 N N . PHE A 1 123 ? -9.593 11.244 15.355 1.00 93.50 123 PHE A N 1
ATOM 978 C CA . PHE A 1 123 ? -8.599 10.878 14.352 1.00 93.50 123 PHE A CA 1
ATOM 979 C C . PHE A 1 123 ? -9.235 10.663 12.973 1.00 93.50 123 PHE A C 1
ATOM 981 O O . PHE A 1 123 ? -8.767 11.270 12.009 1.00 93.50 123 PHE A O 1
ATOM 988 N N . LEU A 1 124 ? -10.321 9.888 12.877 1.00 92.38 124 LEU A N 1
ATOM 989 C CA . LEU A 1 124 ? -11.057 9.680 11.623 1.00 92.38 124 LEU A CA 1
ATOM 990 C C . LEU A 1 124 ? -11.532 11.006 11.022 1.00 92.38 124 LEU A C 1
ATOM 992 O O . LEU A 1 124 ? -11.502 11.185 9.807 1.00 92.38 124 LEU A O 1
ATOM 996 N N . GLY A 1 125 ? -11.910 11.962 11.872 1.00 89.12 125 GLY A N 1
ATOM 997 C CA . GLY A 1 125 ? -12.377 13.265 11.428 1.00 89.12 125 GLY A CA 1
ATOM 998 C C . GLY A 1 125 ? -11.298 14.228 10.914 1.00 89.12 125 GLY A C 1
ATOM 999 O O . GLY A 1 125 ? -11.643 15.142 10.167 1.00 89.12 125 GLY A O 1
ATOM 1000 N N . HIS A 1 126 ? -10.028 14.076 11.305 1.00 85.38 126 HIS A N 1
ATOM 1001 C CA . HIS A 1 126 ? -9.005 15.116 11.081 1.00 85.38 126 HIS A CA 1
ATOM 1002 C C . HIS A 1 126 ? -7.687 14.611 10.481 1.00 85.38 126 HIS A C 1
ATOM 1004 O O . HIS A 1 126 ? -6.865 15.421 10.050 1.00 85.38 126 HIS A O 1
ATOM 1010 N N . ASN A 1 127 ? -7.433 13.303 10.472 1.00 81.38 127 ASN A N 1
ATOM 1011 C CA . ASN A 1 127 ? -6.155 12.767 10.022 1.00 81.38 127 ASN A CA 1
ATOM 1012 C C . ASN A 1 127 ? -6.169 12.487 8.509 1.00 81.38 127 ASN A C 1
ATOM 1014 O O . ASN A 1 127 ? -6.879 11.609 8.028 1.00 81.38 127 ASN A O 1
ATOM 1018 N N . GLY A 1 128 ? -5.330 13.206 7.755 1.00 77.94 128 GLY A N 1
ATOM 1019 C CA . GLY A 1 128 ? -5.151 13.002 6.310 1.00 77.94 128 GLY A CA 1
ATOM 1020 C C . GLY A 1 128 ? -4.187 11.867 5.930 1.00 77.94 128 GLY A C 1
ATOM 1021 O O . GLY A 1 128 ? -3.873 11.693 4.757 1.00 77.94 128 GLY A O 1
ATOM 1022 N N . GLY A 1 129 ? -3.667 11.111 6.897 1.00 79.06 129 GLY A N 1
ATOM 1023 C CA . GLY A 1 129 ? -2.715 10.019 6.695 1.00 79.06 129 GLY A CA 1
ATOM 1024 C C . GLY A 1 129 ? -3.287 8.829 5.918 1.00 79.06 129 GLY A C 1
ATOM 1025 O O . GLY A 1 129 ? -2.685 8.455 4.908 1.00 79.06 129 GLY A O 1
ATOM 1026 N N . PRO A 1 130 ? -4.425 8.236 6.337 1.00 80.25 130 PRO A N 1
ATOM 1027 C CA . PRO A 1 130 ? -5.056 7.139 5.608 1.00 80.25 130 PRO A CA 1
ATOM 1028 C C . PRO A 1 130 ? -5.333 7.411 4.122 1.00 80.25 130 PRO A C 1
ATOM 1030 O O . PRO A 1 130 ? -4.922 6.585 3.307 1.00 80.25 130 PRO A O 1
ATOM 1033 N N . PRO A 1 131 ? -5.963 8.532 3.723 1.00 81.06 131 PRO A N 1
ATOM 1034 C CA . PRO A 1 131 ? -6.308 8.731 2.320 1.00 81.06 131 PRO A CA 1
ATOM 1035 C C . PRO A 1 131 ? -5.076 8.976 1.423 1.00 81.06 131 PRO A C 1
ATOM 1037 O O . PRO A 1 131 ? -4.946 8.338 0.380 1.00 81.06 131 PRO A O 1
ATOM 1040 N N . ARG A 1 132 ? -4.067 9.737 1.885 1.00 80.06 132 ARG A N 1
ATOM 1041 C CA . ARG A 1 132 ? -2.780 9.918 1.166 1.00 80.06 132 ARG A CA 1
ATOM 1042 C C . ARG A 1 132 ? -2.063 8.609 0.837 1.00 80.06 132 ARG A C 1
ATOM 1044 O O . ARG A 1 132 ? -1.273 8.519 -0.096 1.00 80.06 132 ARG A O 1
ATOM 1051 N N . GLN A 1 133 ? -2.274 7.579 1.648 1.00 75.75 133 GLN A N 1
ATOM 1052 C CA . GLN A 1 133 ? -1.635 6.286 1.450 1.00 75.75 133 GLN A CA 1
ATOM 1053 C C . GLN A 1 133 ? -2.261 5.475 0.322 1.00 75.75 133 GLN A C 1
ATOM 1055 O O . GLN A 1 133 ? -1.569 4.607 -0.217 1.00 75.75 133 GLN A O 1
ATOM 1060 N N . VAL A 1 134 ? -3.534 5.727 0.026 1.00 83.62 134 VAL A N 1
ATOM 1061 C CA . VAL A 1 134 ? -4.235 5.151 -1.117 1.00 83.62 134 VAL A CA 1
ATOM 1062 C C . VAL A 1 134 ? -3.885 5.920 -2.388 1.00 83.62 134 VAL A C 1
ATOM 1064 O O . VAL A 1 134 ? -3.642 5.283 -3.411 1.00 83.62 134 VAL A O 1
ATOM 1067 N N . GLU A 1 135 ? -3.720 7.244 -2.292 1.00 85.44 135 GLU A N 1
ATOM 1068 C CA . GLU A 1 135 ? -3.272 8.108 -3.395 1.00 85.44 135 GLU A CA 1
ATOM 1069 C C . GLU A 1 135 ? -2.010 7.554 -4.067 1.00 85.44 135 GLU A C 1
ATOM 1071 O O . GLU A 1 135 ? -1.976 7.392 -5.284 1.00 85.44 135 GLU A O 1
ATOM 1076 N N . THR A 1 136 ? -0.985 7.176 -3.291 1.00 85.31 136 THR A N 1
ATOM 1077 C CA . THR A 1 136 ? 0.242 6.583 -3.850 1.00 85.31 136 THR A CA 1
ATOM 1078 C C . THR A 1 136 ? -0.044 5.321 -4.667 1.00 85.31 136 THR A C 1
ATOM 1080 O O . THR A 1 136 ? 0.466 5.180 -5.775 1.00 85.31 136 THR A O 1
ATOM 1083 N N . THR A 1 137 ? -0.867 4.403 -4.148 1.00 88.62 137 THR A N 1
ATOM 1084 C CA . THR A 1 137 ? -1.231 3.170 -4.862 1.00 88.62 137 THR A CA 1
ATOM 1085 C C . THR A 1 137 ? -1.983 3.491 -6.153 1.00 88.62 137 THR A C 1
ATOM 1087 O O . THR A 1 137 ? -1.663 2.924 -7.196 1.00 88.62 137 THR A O 1
ATOM 1090 N N . ALA A 1 138 ? -2.941 4.418 -6.101 1.00 90.38 138 ALA A N 1
ATOM 1091 C CA . ALA A 1 138 ? -3.717 4.848 -7.260 1.00 90.38 138 ALA A CA 1
ATOM 1092 C C . ALA A 1 138 ? -2.836 5.509 -8.335 1.00 90.38 138 ALA A C 1
ATOM 1094 O O . ALA A 1 138 ? -2.991 5.227 -9.523 1.00 90.38 138 ALA A O 1
ATOM 1095 N N . HIS A 1 139 ? -1.873 6.337 -7.927 1.00 88.94 139 HIS A N 1
ATOM 1096 C CA . HIS A 1 139 ? -0.906 6.959 -8.829 1.00 88.94 139 HIS A CA 1
ATOM 1097 C C . HIS A 1 139 ? -0.025 5.923 -9.532 1.00 88.94 139 HIS A C 1
ATOM 1099 O O . HIS A 1 139 ? 0.097 5.974 -10.754 1.00 88.94 139 HIS A O 1
ATOM 1105 N N . VAL A 1 140 ? 0.518 4.947 -8.797 1.00 90.69 140 VAL A N 1
ATOM 1106 C CA . VAL A 1 140 ? 1.305 3.859 -9.400 1.00 90.69 140 VAL A CA 1
ATOM 1107 C C . VAL A 1 140 ? 0.450 3.054 -10.378 1.00 90.69 140 VAL A C 1
ATOM 1109 O O . VAL A 1 140 ? 0.872 2.811 -11.499 1.00 90.69 140 VAL A O 1
ATOM 1112 N N . LEU A 1 141 ? -0.781 2.687 -10.012 1.00 92.69 141 LEU A N 1
ATOM 1113 C CA . LEU A 1 141 ? -1.698 1.990 -10.922 1.00 92.69 141 LEU A CA 1
ATOM 1114 C C . LEU A 1 141 ? -1.908 2.782 -12.227 1.00 92.69 141 LEU A C 1
ATOM 1116 O O . LEU A 1 141 ? -1.842 2.214 -13.320 1.00 92.69 141 LEU A O 1
ATOM 1120 N N . LYS A 1 142 ? -2.085 4.102 -12.128 1.00 92.56 142 LYS A N 1
ATOM 1121 C CA . LYS A 1 142 ? -2.242 4.990 -13.286 1.00 92.56 142 LYS A CA 1
ATOM 1122 C C . LYS A 1 142 ? -1.000 5.043 -14.177 1.00 92.56 142 LYS A C 1
ATOM 1124 O O . LYS A 1 142 ? -1.150 5.100 -15.397 1.00 92.56 142 LYS A O 1
ATOM 1129 N N . GLU A 1 143 ? 0.201 4.994 -13.599 1.00 91.31 143 GLU A N 1
ATOM 1130 C CA . GLU A 1 143 ? 1.463 4.902 -14.354 1.00 91.31 143 GLU A CA 1
ATOM 1131 C C . GLU A 1 143 ? 1.551 3.612 -15.196 1.00 91.31 143 GLU A C 1
ATOM 1133 O O . GLU A 1 143 ? 2.275 3.588 -16.189 1.00 91.31 143 GLU A O 1
ATOM 1138 N N . PHE A 1 144 ? 0.755 2.587 -14.862 1.00 94.06 144 PHE A N 1
ATOM 1139 C CA . PHE A 1 144 ? 0.618 1.312 -15.580 1.00 94.06 144 PHE A CA 1
ATOM 1140 C C . PHE A 1 144 ? -0.713 1.177 -16.346 1.00 94.06 144 PHE A C 1
ATOM 1142 O O . PHE A 1 144 ? -1.226 0.072 -16.536 1.00 94.06 144 PHE A O 1
ATOM 1149 N N . GLY A 1 145 ? -1.305 2.303 -16.756 1.00 92.81 145 GLY A N 1
ATOM 1150 C CA . GLY A 1 145 ? -2.479 2.334 -17.637 1.00 92.81 145 GLY A CA 1
ATOM 1151 C C . GLY A 1 145 ? -3.827 2.118 -16.939 1.00 92.81 145 GLY A C 1
ATOM 1152 O O . GLY A 1 145 ? -4.877 2.225 -17.575 1.00 92.81 145 GLY A O 1
ATOM 1153 N N . VAL A 1 146 ? -3.843 1.886 -15.625 1.00 93.44 146 VAL A N 1
ATOM 1154 C CA . VAL A 1 146 ? -5.081 1.662 -14.872 1.00 93.44 146 VAL A CA 1
ATOM 1155 C C . VAL A 1 146 ? -5.793 2.986 -14.619 1.00 93.44 146 VAL A C 1
ATOM 1157 O O . VAL A 1 146 ? -5.334 3.832 -13.856 1.00 93.44 146 VAL A O 1
ATOM 1160 N N . ARG A 1 147 ? -6.956 3.161 -15.247 1.00 90.75 147 ARG A N 1
ATOM 1161 C CA . ARG A 1 147 ? -7.806 4.354 -15.068 1.00 90.75 147 ARG A CA 1
ATOM 1162 C C . ARG A 1 147 ? -8.995 4.127 -14.143 1.00 90.75 147 ARG A C 1
ATOM 1164 O O . ARG A 1 147 ? -9.583 5.096 -13.678 1.00 90.75 147 ARG A O 1
ATOM 1171 N N . ASP A 1 148 ? -9.330 2.867 -13.893 1.00 93.31 148 ASP A N 1
ATOM 1172 C CA . ASP A 1 148 ? -10.425 2.458 -13.026 1.00 93.31 148 ASP A CA 1
ATOM 1173 C C . ASP A 1 148 ? -9.876 1.623 -11.866 1.00 93.31 148 ASP A C 1
ATOM 1175 O O . ASP A 1 148 ? -9.490 0.463 -12.033 1.00 93.31 148 ASP A O 1
ATOM 1179 N N . ILE A 1 149 ? -9.821 2.236 -10.683 1.00 92.44 149 ILE A N 1
ATOM 1180 C CA . ILE A 1 149 ? -9.349 1.553 -9.481 1.00 92.44 149 ILE A CA 1
ATOM 1181 C C . ILE A 1 149 ? -10.341 0.482 -9.015 1.00 92.44 149 ILE A C 1
ATOM 1183 O O . ILE A 1 149 ? -9.900 -0.533 -8.489 1.00 92.44 149 ILE A O 1
ATOM 1187 N N . ALA A 1 150 ? -11.649 0.644 -9.252 1.00 93.62 150 ALA A N 1
ATOM 1188 C CA . ALA A 1 150 ? -12.635 -0.375 -8.896 1.00 93.62 150 ALA A CA 1
ATOM 1189 C C . ALA A 1 150 ? -12.391 -1.651 -9.708 1.00 93.62 150 ALA A C 1
ATOM 1191 O O . ALA A 1 150 ? -12.221 -2.722 -9.128 1.00 93.62 150 ALA A O 1
ATOM 1192 N N . GLY A 1 151 ? -12.236 -1.521 -11.028 1.00 94.88 151 GLY A N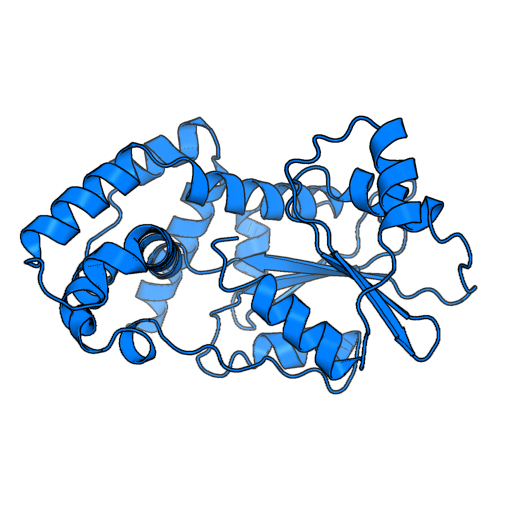 1
ATOM 1193 C CA . GLY A 1 151 ? -11.853 -2.631 -11.895 1.00 94.88 151 GLY A CA 1
ATOM 1194 C C . GLY A 1 151 ? -10.513 -3.267 -11.504 1.00 94.88 151 GLY A C 1
ATOM 1195 O O . GLY A 1 151 ? -10.374 -4.488 -11.546 1.00 94.88 151 GLY A O 1
ATOM 1196 N N . ALA A 1 152 ? -9.527 -2.478 -11.061 1.00 94.44 152 ALA A N 1
ATOM 1197 C CA . ALA A 1 152 ? -8.262 -3.024 -10.560 1.00 94.44 152 ALA A CA 1
ATOM 1198 C C . ALA A 1 152 ? -8.429 -3.826 -9.262 1.00 94.44 152 ALA A C 1
ATOM 1200 O O . ALA A 1 152 ? -7.816 -4.885 -9.127 1.00 94.44 152 ALA A O 1
ATOM 1201 N N . MET A 1 153 ? -9.262 -3.348 -8.334 1.00 94.44 153 MET A N 1
ATOM 1202 C CA . MET A 1 153 ? -9.610 -4.068 -7.108 1.00 94.44 153 MET A CA 1
ATOM 1203 C C . MET A 1 153 ? -10.369 -5.361 -7.422 1.00 94.44 153 MET A C 1
ATOM 1205 O O . MET A 1 153 ? -10.041 -6.407 -6.869 1.00 94.44 153 MET A O 1
ATOM 1209 N N . ASP A 1 154 ? -11.311 -5.335 -8.367 1.00 93.31 154 ASP A N 1
ATOM 1210 C CA . ASP A 1 154 ? -12.060 -6.525 -8.781 1.00 93.31 154 ASP A CA 1
ATOM 1211 C C . ASP A 1 154 ? -11.139 -7.622 -9.337 1.00 93.31 154 ASP A C 1
ATOM 1213 O O . ASP A 1 154 ? -11.378 -8.803 -9.080 1.00 93.31 154 ASP A O 1
ATOM 1217 N N . ARG A 1 155 ? -10.034 -7.263 -10.011 1.00 93.88 155 ARG A N 1
ATOM 1218 C CA . ARG A 1 155 ? -9.019 -8.231 -10.475 1.00 93.88 155 ARG A CA 1
ATOM 1219 C C . ARG A 1 155 ? -8.272 -8.942 -9.344 1.00 93.88 155 ARG A C 1
ATOM 1221 O O . ARG A 1 155 ? -7.676 -9.984 -9.601 1.00 93.88 155 ARG A O 1
ATOM 1228 N N . LEU A 1 156 ? -8.296 -8.412 -8.119 1.00 92.06 156 LEU A N 1
ATOM 1229 C CA . LEU A 1 156 ? -7.744 -9.086 -6.939 1.00 92.06 156 LEU A CA 1
ATOM 1230 C C . LEU A 1 156 ? -8.689 -10.176 -6.413 1.00 92.06 156 LEU A C 1
ATOM 1232 O O . LEU A 1 156 ? -8.258 -11.055 -5.662 1.00 92.06 156 LEU A O 1
ATOM 1236 N N . THR A 1 157 ? -9.963 -10.162 -6.814 1.00 87.12 157 THR A N 1
ATOM 1237 C CA . THR A 1 157 ? -10.962 -11.134 -6.358 1.00 87.12 157 THR A CA 1
ATOM 1238 C C . THR A 1 157 ? -10.547 -12.554 -6.748 1.00 87.12 157 THR A C 1
ATOM 1240 O O . THR A 1 157 ? -10.248 -12.849 -7.903 1.00 87.12 157 THR A O 1
ATOM 1243 N N . GLY A 1 158 ? -10.527 -13.461 -5.771 1.00 84.25 158 GLY A N 1
ATOM 1244 C CA . GLY A 1 158 ? -10.257 -14.887 -5.976 1.00 84.25 158 GLY A CA 1
ATOM 1245 C C . GLY A 1 158 ? -8.784 -15.304 -5.931 1.00 84.25 158 GLY A C 1
ATOM 1246 O O . GLY A 1 158 ? -8.520 -16.495 -5.780 1.00 84.25 158 GLY A O 1
ATOM 1247 N N . ARG A 1 159 ? -7.825 -14.369 -6.005 1.00 88.56 159 ARG A N 1
ATOM 1248 C CA . ARG A 1 159 ? -6.388 -14.695 -5.866 1.00 88.56 159 ARG A CA 1
ATOM 1249 C C . ARG A 1 159 ? -5.592 -13.751 -4.977 1.00 88.56 159 ARG A C 1
ATOM 1251 O O . ARG A 1 159 ? -4.525 -14.136 -4.531 1.00 88.56 159 ARG A O 1
ATOM 1258 N N . GLY A 1 160 ? -6.061 -12.528 -4.747 1.00 89.69 160 GLY A N 1
ATOM 1259 C CA . GLY A 1 160 ? -5.355 -11.530 -3.945 1.00 89.69 160 GLY A CA 1
ATOM 1260 C C . GLY A 1 160 ? -4.184 -10.847 -4.650 1.00 89.69 160 GLY A C 1
ATOM 1261 O O . GLY A 1 160 ? -3.441 -10.119 -3.996 1.00 89.69 160 GLY A O 1
ATOM 1262 N N . TYR A 1 161 ? -3.986 -11.065 -5.951 1.00 92.62 161 TYR A N 1
ATOM 1263 C CA . TYR A 1 161 ? -2.945 -10.398 -6.732 1.00 92.62 161 TYR A CA 1
ATOM 1264 C C . TYR A 1 161 ? -3.335 -10.266 -8.209 1.00 92.62 161 TYR A C 1
ATOM 1266 O O . TYR A 1 161 ? -4.120 -11.063 -8.725 1.00 92.62 161 TYR A O 1
ATOM 1274 N N . ALA A 1 162 ? -2.774 -9.271 -8.898 1.00 94.06 162 ALA A N 1
ATOM 1275 C CA . ALA A 1 162 ? -2.972 -9.041 -10.326 1.00 94.06 162 ALA A CA 1
ATOM 1276 C C . ALA A 1 162 ? -1.743 -8.383 -10.969 1.00 94.06 162 ALA A C 1
ATOM 1278 O O . ALA A 1 162 ? -1.077 -7.563 -10.344 1.00 94.06 162 ALA A O 1
ATOM 1279 N N . PHE A 1 163 ? -1.486 -8.696 -12.243 1.00 94.06 163 PHE A N 1
ATOM 1280 C CA . PHE A 1 163 ? -0.428 -8.059 -13.032 1.00 94.06 163 PHE A CA 1
ATOM 1281 C C . PHE A 1 163 ? -0.979 -7.013 -14.005 1.00 94.06 163 PHE A C 1
ATOM 1283 O O . PHE A 1 163 ? -2.029 -7.222 -14.633 1.00 94.06 163 PHE A O 1
ATOM 1290 N N . PHE A 1 164 ? -0.233 -5.923 -14.173 1.00 93.94 164 PHE A N 1
ATOM 1291 C CA . PHE A 1 164 ? -0.455 -4.876 -15.170 1.00 93.94 164 PHE A CA 1
ATOM 1292 C C . PHE A 1 164 ? 0.845 -4.637 -15.946 1.00 93.94 164 PHE A C 1
ATOM 1294 O O . PHE A 1 164 ? 1.910 -4.516 -15.350 1.00 93.94 164 PHE A O 1
ATOM 1301 N N . ARG A 1 165 ? 0.767 -4.617 -17.279 1.00 91.62 165 ARG A N 1
ATOM 1302 C CA . ARG A 1 165 ? 1.936 -4.651 -18.183 1.00 91.62 165 ARG A CA 1
ATOM 1303 C C . ARG A 1 165 ? 1.941 -3.509 -19.195 1.00 91.62 165 ARG A C 1
ATOM 1305 O O . ARG A 1 165 ? 2.579 -3.607 -20.235 1.00 91.62 165 ARG A O 1
ATOM 1312 N N . GLU A 1 166 ? 1.188 -2.453 -18.910 1.00 88.06 166 GLU A N 1
ATOM 1313 C CA . GLU A 1 166 ? 0.973 -1.335 -19.831 1.00 88.06 166 GLU A CA 1
ATOM 1314 C C . GLU A 1 166 ? 1.536 -0.014 -19.269 1.00 88.06 166 GLU A C 1
ATOM 1316 O O . GLU A 1 166 ? 0.798 0.971 -19.180 1.00 88.06 166 GLU A O 1
ATOM 1321 N N . PRO A 1 167 ? 2.820 0.055 -18.846 1.00 89.94 167 PRO A N 1
ATOM 1322 C CA . PRO A 1 167 ? 3.429 1.348 -18.565 1.00 89.94 167 PRO A CA 1
ATOM 1323 C C . PRO A 1 167 ? 3.574 2.161 -19.858 1.00 89.94 167 PRO A C 1
ATOM 1325 O O . PRO A 1 167 ? 3.622 1.612 -20.963 1.00 89.94 167 PRO A O 1
ATOM 1328 N N . ALA A 1 168 ? 3.690 3.483 -19.729 1.00 83.81 168 ALA A N 1
ATOM 1329 C CA . ALA A 1 168 ? 4.050 4.332 -20.863 1.00 83.81 168 ALA A CA 1
ATOM 1330 C C . ALA A 1 168 ? 5.402 3.888 -21.459 1.00 83.81 168 ALA A C 1
ATOM 1332 O O . ALA A 1 168 ? 6.379 3.721 -20.727 1.00 83.81 168 ALA A O 1
ATOM 1333 N N . ALA A 1 169 ? 5.457 3.704 -22.781 1.00 84.12 169 ALA A N 1
ATOM 1334 C CA . ALA A 1 169 ? 6.625 3.149 -23.475 1.00 84.12 169 ALA A CA 1
ATOM 1335 C C . ALA A 1 169 ? 7.879 4.040 -23.396 1.00 84.12 169 ALA A C 1
ATOM 1337 O O . ALA A 1 169 ? 8.994 3.544 -23.513 1.00 84.12 169 ALA A O 1
ATOM 1338 N N . ASP A 1 170 ? 7.698 5.342 -23.193 1.00 85.12 170 ASP A N 1
ATOM 1339 C CA . ASP A 1 170 ? 8.738 6.357 -23.011 1.00 85.12 170 ASP A CA 1
ATOM 1340 C C . ASP A 1 170 ? 8.854 6.836 -21.550 1.00 85.12 170 ASP A C 1
ATOM 1342 O O . ASP A 1 170 ? 9.575 7.788 -21.251 1.00 85.12 170 ASP A O 1
ATOM 1346 N N . GLY A 1 171 ? 8.143 6.181 -20.628 1.00 86.06 171 GLY A N 1
ATOM 1347 C CA . GLY A 1 171 ? 8.130 6.525 -19.213 1.00 86.06 171 GLY A CA 1
ATOM 1348 C C . GLY A 1 171 ? 9.261 5.874 -18.404 1.00 86.06 171 GLY A C 1
ATOM 1349 O O . GLY A 1 1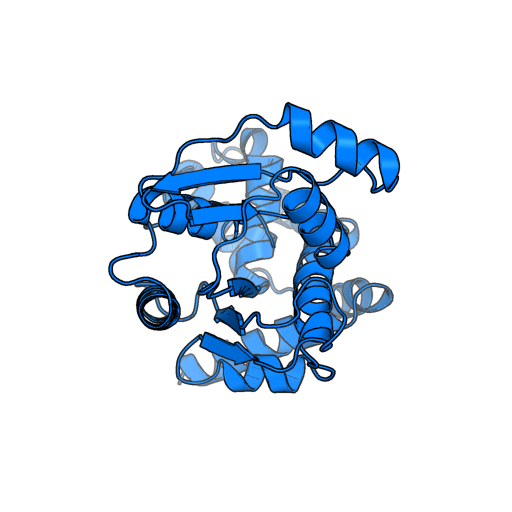71 ? 9.905 4.927 -18.855 1.00 86.06 171 GLY A O 1
ATOM 1350 N N . PRO A 1 172 ? 9.458 6.305 -17.143 1.00 88.06 172 PRO A N 1
ATOM 1351 C CA . PRO A 1 172 ? 10.461 5.729 -16.233 1.00 88.06 172 PRO A CA 1
ATOM 1352 C C . PRO A 1 172 ? 10.221 4.244 -15.899 1.00 88.06 172 PRO A C 1
ATOM 1354 O O . PRO A 1 172 ? 11.115 3.562 -15.395 1.00 88.06 172 PRO A O 1
ATOM 1357 N N . TRP A 1 173 ? 9.015 3.750 -16.191 1.00 90.75 173 TRP A N 1
ATOM 1358 C CA . TRP A 1 173 ? 8.584 2.367 -16.001 1.00 90.75 173 TRP A CA 1
ATOM 1359 C C . TRP A 1 173 ? 8.511 1.565 -17.304 1.00 90.75 173 TRP A C 1
ATOM 1361 O O . TRP A 1 173 ? 7.961 0.466 -17.304 1.00 90.75 173 TRP A O 1
ATOM 1371 N N . ALA A 1 174 ? 9.019 2.093 -18.420 1.00 88.94 174 ALA A N 1
ATOM 1372 C CA . ALA A 1 174 ? 9.042 1.371 -19.686 1.00 88.94 174 ALA A CA 1
ATOM 1373 C C . ALA A 1 174 ? 9.720 -0.002 -19.521 1.00 88.94 174 ALA A C 1
ATOM 1375 O O . ALA A 1 174 ? 10.809 -0.104 -18.960 1.00 88.94 174 ALA A O 1
ATOM 1376 N N . GLY A 1 175 ? 9.051 -1.062 -19.986 1.00 87.75 175 GLY A N 1
ATOM 1377 C CA . GLY A 1 175 ? 9.528 -2.444 -19.850 1.00 87.75 175 GLY A CA 1
ATOM 1378 C C . GLY A 1 175 ? 9.307 -3.085 -18.472 1.00 87.75 175 GLY A C 1
ATOM 1379 O O . GLY A 1 175 ? 9.672 -4.243 -18.290 1.00 87.75 175 GLY A O 1
ATOM 1380 N N . CYS A 1 176 ? 8.697 -2.381 -17.514 1.00 90.94 176 CYS A N 1
ATOM 1381 C CA . CYS A 1 176 ? 8.349 -2.941 -16.211 1.00 90.94 176 CYS A CA 1
ATOM 1382 C C . CYS A 1 176 ? 6.975 -3.627 -16.212 1.00 90.94 176 CYS A C 1
ATOM 1384 O O . CYS A 1 176 ? 6.050 -3.232 -16.923 1.00 90.94 176 CYS A O 1
ATOM 1386 N N . GLU A 1 177 ? 6.812 -4.602 -15.324 1.00 92.88 177 GLU A N 1
ATOM 1387 C CA . GLU A 1 177 ? 5.515 -5.152 -14.929 1.00 92.88 177 GLU A CA 1
ATOM 1388 C C . GLU A 1 177 ? 5.129 -4.626 -13.545 1.00 92.88 177 GLU A C 1
ATOM 1390 O O . GLU A 1 177 ? 5.979 -4.479 -12.670 1.00 92.88 177 GLU A O 1
ATOM 1395 N N . LEU A 1 178 ? 3.843 -4.376 -13.317 1.00 93.69 178 LEU A N 1
ATOM 1396 C CA . LEU A 1 178 ? 3.302 -4.047 -12.003 1.00 93.69 178 LEU A CA 1
ATOM 1397 C C . LEU A 1 178 ? 2.577 -5.254 -11.422 1.00 93.69 178 LEU A C 1
ATOM 1399 O O . LEU A 1 178 ? 1.568 -5.699 -11.970 1.00 93.69 178 LEU A O 1
ATOM 1403 N N . LEU A 1 179 ? 3.047 -5.722 -10.273 1.00 93.56 179 LEU A N 1
ATOM 1404 C CA . LEU A 1 179 ? 2.331 -6.625 -9.386 1.00 93.56 179 LEU A CA 1
ATOM 1405 C C . LEU A 1 179 ? 1.518 -5.797 -8.384 1.00 93.56 179 LEU A C 1
ATOM 1407 O O . LEU A 1 179 ? 2.072 -5.090 -7.540 1.00 93.56 179 LEU A O 1
ATOM 1411 N N . PHE A 1 180 ? 0.194 -5.888 -8.484 1.00 93.44 180 PHE A N 1
ATOM 1412 C CA . PHE A 1 180 ? -0.751 -5.305 -7.539 1.00 93.44 180 PHE A CA 1
ATOM 1413 C C . PHE A 1 180 ? -1.250 -6.373 -6.568 1.00 93.44 180 PHE A C 1
ATOM 1415 O O . PHE A 1 180 ? -1.759 -7.404 -7.003 1.00 93.44 180 PHE A O 1
ATOM 1422 N N . LEU A 1 181 ? -1.118 -6.132 -5.264 1.00 91.19 181 LEU A N 1
ATOM 1423 C CA . LEU A 1 181 ? -1.413 -7.125 -4.225 1.00 91.19 181 LEU A CA 1
ATOM 1424 C C . LEU A 1 181 ? -2.483 -6.650 -3.246 1.00 91.19 181 LEU A C 1
ATOM 1426 O O . LEU A 1 181 ? -2.472 -5.500 -2.815 1.00 91.19 181 LEU A O 1
ATOM 1430 N N . GLN A 1 182 ? -3.328 -7.572 -2.798 1.00 90.19 182 GLN A N 1
ATOM 1431 C CA . GLN A 1 182 ? -4.113 -7.448 -1.574 1.00 90.19 182 GLN A CA 1
ATOM 1432 C C . GLN A 1 182 ? -3.327 -8.081 -0.421 1.00 90.19 182 GLN A C 1
ATOM 1434 O O . GLN A 1 182 ? -3.239 -9.300 -0.333 1.00 90.19 182 GLN A O 1
ATOM 1439 N N . ILE A 1 183 ? -2.737 -7.269 0.458 1.00 85.00 183 ILE A N 1
ATOM 1440 C CA . ILE A 1 183 ? -1.803 -7.764 1.492 1.00 85.00 183 ILE A CA 1
ATOM 1441 C C . ILE A 1 183 ? -2.490 -8.679 2.499 1.00 85.00 183 ILE A C 1
ATOM 1443 O O . ILE A 1 183 ? -1.840 -9.535 3.058 1.00 85.00 183 ILE A O 1
ATOM 1447 N N . ASP A 1 184 ? -3.779 -8.493 2.741 1.00 82.06 184 ASP A N 1
ATOM 1448 C CA . ASP A 1 184 ? -4.587 -9.232 3.707 1.00 82.06 184 ASP A CA 1
ATOM 1449 C C . ASP A 1 184 ? -5.653 -10.079 3.004 1.00 82.06 184 ASP A C 1
ATOM 1451 O O . ASP A 1 184 ? -6.830 -10.100 3.378 1.00 82.06 184 ASP A O 1
ATOM 1455 N N . TYR A 1 185 ? -5.250 -10.735 1.916 1.00 82.44 185 TYR A N 1
ATOM 1456 C CA . TYR A 1 185 ? -6.142 -11.594 1.149 1.00 82.44 185 TYR A CA 1
ATOM 1457 C C . TYR A 1 185 ? -6.511 -12.869 1.915 1.00 82.44 185 TYR A C 1
ATOM 1459 O O . TYR A 1 185 ? -7.700 -13.206 1.988 1.00 82.44 185 TYR A O 1
ATOM 1467 N N . ASP A 1 186 ? -5.515 -13.537 2.497 1.00 78.62 186 ASP A N 1
ATOM 1468 C CA . ASP A 1 186 ? -5.637 -14.734 3.329 1.00 78.62 186 ASP A CA 1
ATOM 1469 C C . ASP A 1 186 ? -4.703 -14.637 4.549 1.00 78.62 186 ASP A C 1
ATOM 1471 O O . ASP A 1 186 ? -3.785 -13.822 4.562 1.00 78.62 186 ASP A O 1
ATOM 1475 N N . GLU A 1 187 ? -4.948 -15.433 5.593 1.00 73.44 187 GLU A N 1
ATOM 1476 C CA . GLU A 1 187 ? -4.178 -15.356 6.849 1.00 73.44 187 GLU A CA 1
ATOM 1477 C C . GLU A 1 187 ? -2.695 -15.716 6.678 1.00 73.44 187 GLU A C 1
ATOM 1479 O O . GLU A 1 187 ? -1.852 -15.216 7.424 1.00 73.44 187 GLU A O 1
ATOM 1484 N N . ALA A 1 188 ? -2.373 -16.560 5.696 1.00 72.94 188 ALA A N 1
ATOM 1485 C CA . ALA A 1 188 ? -1.010 -16.984 5.400 1.00 72.94 188 ALA A CA 1
ATOM 1486 C C . ALA A 1 188 ? -0.279 -16.019 4.446 1.00 72.94 188 ALA A C 1
ATOM 1488 O O . ALA A 1 188 ? 0.920 -16.174 4.240 1.00 72.94 188 ALA A O 1
ATOM 1489 N N . ASN A 1 189 ? -0.977 -15.027 3.878 1.00 74.06 189 ASN A N 1
ATOM 1490 C CA . ASN A 1 189 ? -0.507 -14.147 2.802 1.00 74.06 189 ASN A CA 1
ATOM 1491 C C . ASN A 1 189 ? 0.070 -14.910 1.598 1.00 74.06 189 ASN A C 1
ATOM 1493 O O . ASN A 1 189 ? 0.983 -14.432 0.919 1.00 74.06 189 ASN A O 1
ATOM 1497 N N . SER A 1 190 ? -0.474 -16.099 1.324 1.00 80.19 190 SER A N 1
ATOM 1498 C CA . SER A 1 190 ? 0.029 -17.002 0.281 1.00 80.19 190 SER A CA 1
ATOM 1499 C C . SER A 1 190 ? -0.064 -16.399 -1.124 1.00 80.19 190 SER A C 1
ATOM 1501 O O . SER A 1 190 ? 0.746 -16.695 -2.002 1.00 80.19 190 SER A O 1
ATOM 1503 N N . ASN A 1 191 ? -1.019 -15.491 -1.334 1.00 82.06 191 ASN A N 1
ATOM 1504 C CA . ASN A 1 191 ? -1.162 -14.724 -2.566 1.00 82.06 191 ASN A CA 1
ATOM 1505 C C . ASN A 1 191 ? 0.084 -13.906 -2.925 1.00 82.06 191 ASN A C 1
ATOM 1507 O O . ASN A 1 191 ? 0.328 -13.654 -4.105 1.00 82.06 191 ASN A O 1
ATOM 1511 N N . LEU A 1 192 ? 0.844 -13.465 -1.922 1.00 80.00 192 LEU A N 1
ATOM 1512 C CA . LEU A 1 192 ? 2.027 -12.649 -2.134 1.00 80.00 192 LEU A CA 1
ATOM 1513 C C . LEU A 1 192 ? 3.210 -13.504 -2.569 1.00 80.00 192 LEU A C 1
ATOM 1515 O O . LEU A 1 192 ? 3.881 -13.143 -3.530 1.00 80.00 192 LEU A O 1
ATOM 1519 N N . ASP A 1 193 ? 3.385 -14.659 -1.931 1.00 83.38 193 ASP A N 1
ATOM 1520 C CA . ASP A 1 193 ? 4.386 -15.656 -2.306 1.00 83.38 193 ASP A CA 1
ATOM 1521 C C . ASP A 1 193 ? 4.163 -16.099 -3.760 1.00 83.38 193 ASP A C 1
ATOM 1523 O O . ASP A 1 193 ? 5.064 -15.997 -4.586 1.00 83.38 193 ASP A O 1
ATOM 1527 N N . ILE A 1 194 ? 2.924 -16.461 -4.120 1.00 84.25 194 ILE A N 1
ATOM 1528 C CA . ILE A 1 194 ? 2.561 -16.861 -5.491 1.00 84.25 194 ILE A CA 1
ATOM 1529 C C . ILE A 1 194 ? 2.745 -15.703 -6.484 1.00 84.25 194 ILE A C 1
ATOM 1531 O O . ILE A 1 194 ? 3.202 -15.903 -7.611 1.00 84.25 194 ILE A O 1
ATOM 1535 N N . GLY A 1 195 ? 2.356 -14.486 -6.096 1.00 84.31 195 GLY A N 1
ATOM 1536 C CA . GLY A 1 195 ? 2.504 -13.304 -6.940 1.00 84.31 195 GLY A CA 1
ATOM 1537 C C . GLY A 1 195 ? 3.971 -12.968 -7.216 1.00 84.31 195 GLY A C 1
ATOM 1538 O O . GLY A 1 195 ? 4.310 -12.599 -8.339 1.00 84.31 195 GLY A O 1
ATOM 1539 N N . LEU A 1 196 ? 4.841 -13.111 -6.216 1.00 83.12 196 LEU A N 1
ATOM 1540 C CA . LEU A 1 196 ? 6.271 -12.851 -6.353 1.00 83.12 196 LEU A CA 1
ATOM 1541 C C . LEU A 1 196 ? 7.017 -13.970 -7.069 1.00 83.12 196 LEU A C 1
ATOM 1543 O O . LEU A 1 196 ? 7.933 -13.646 -7.817 1.00 83.12 196 LEU A O 1
ATOM 1547 N N . ASP A 1 197 ? 6.601 -15.230 -6.924 1.00 83.06 197 ASP A N 1
ATOM 1548 C CA . ASP A 1 197 ? 7.248 -16.391 -7.554 1.00 83.06 197 ASP A CA 1
ATOM 1549 C C . ASP A 1 197 ? 7.365 -16.244 -9.082 1.00 83.06 197 ASP A C 1
ATOM 1551 O O . ASP A 1 197 ? 8.334 -16.679 -9.697 1.00 83.06 197 ASP A O 1
ATOM 1555 N N . HIS A 1 198 ? 6.430 -15.516 -9.707 1.00 75.12 198 HIS A N 1
ATOM 1556 C CA . HIS A 1 198 ? 6.500 -15.180 -11.132 1.00 75.12 198 HIS A CA 1
ATOM 1557 C C . HIS A 1 198 ? 7.756 -14.381 -11.525 1.00 75.12 198 HIS A C 1
ATOM 1559 O O . HIS A 1 198 ? 8.232 -14.490 -12.657 1.00 75.12 198 HIS A O 1
ATOM 1565 N N . ALA A 1 199 ? 8.259 -13.544 -10.620 1.00 71.69 199 ALA A N 1
ATOM 1566 C CA . ALA A 1 199 ? 9.342 -12.605 -10.882 1.00 71.69 199 ALA A CA 1
ATOM 1567 C C . ALA A 1 199 ? 10.630 -12.957 -10.129 1.00 71.69 199 ALA A C 1
ATOM 1569 O O . ALA A 1 199 ? 11.723 -12.790 -10.674 1.00 71.69 199 ALA A O 1
ATOM 1570 N N . VAL A 1 200 ? 10.509 -13.439 -8.893 1.00 74.31 200 VAL A N 1
ATOM 1571 C CA . VAL A 1 200 ? 11.615 -13.888 -8.055 1.00 74.31 200 VAL A CA 1
ATOM 1572 C C . VAL A 1 200 ? 11.167 -15.097 -7.237 1.00 74.31 200 VAL A C 1
ATOM 1574 O O . VAL A 1 200 ? 10.363 -14.972 -6.314 1.00 74.31 200 VAL A O 1
ATOM 1577 N N . GLU A 1 201 ? 11.744 -16.254 -7.549 1.00 78.75 201 GLU A N 1
ATOM 1578 C CA . GLU A 1 201 ? 11.513 -17.489 -6.801 1.00 78.75 201 GLU A CA 1
ATOM 1579 C C . GLU A 1 201 ? 12.035 -17.383 -5.358 1.00 78.75 201 GLU A C 1
ATOM 1581 O O . GLU A 1 201 ? 13.067 -16.760 -5.087 1.00 78.75 201 GLU A O 1
ATOM 1586 N N . GLY A 1 202 ? 11.336 -18.034 -4.425 1.00 77.38 202 GLY A N 1
ATOM 1587 C CA . GLY A 1 202 ? 11.810 -18.226 -3.049 1.00 77.38 202 GLY A CA 1
ATOM 1588 C C . GLY A 1 202 ? 11.640 -17.033 -2.103 1.00 77.38 202 GLY A C 1
ATOM 1589 O O . GLY A 1 202 ? 12.167 -17.072 -0.990 1.00 77.38 202 GLY A O 1
ATOM 1590 N N . ILE A 1 203 ? 10.904 -15.986 -2.495 1.00 82.00 203 ILE A N 1
ATOM 1591 C CA . ILE A 1 203 ? 10.502 -14.929 -1.560 1.00 82.00 203 ILE A CA 1
ATOM 1592 C C . ILE A 1 203 ? 9.208 -15.343 -0.859 1.00 82.00 203 ILE A C 1
ATOM 1594 O O . ILE A 1 203 ? 8.161 -15.448 -1.493 1.00 82.00 203 ILE A O 1
ATOM 1598 N N . SER A 1 204 ? 9.279 -15.488 0.464 1.00 81.44 204 SER A N 1
ATOM 1599 C CA . SER A 1 204 ? 8.102 -15.656 1.318 1.00 81.44 204 SER A CA 1
ATOM 1600 C C . SER A 1 204 ? 7.862 -14.427 2.178 1.00 81.44 204 SER A C 1
ATOM 1602 O O . SER A 1 204 ? 8.802 -13.815 2.701 1.00 81.44 204 SER A O 1
ATOM 1604 N N . MET A 1 205 ? 6.592 -14.079 2.359 1.00 79.19 205 MET A N 1
ATOM 1605 C CA . MET A 1 205 ? 6.210 -13.002 3.259 1.00 79.19 205 MET A CA 1
ATOM 1606 C C . MET A 1 205 ? 6.547 -13.328 4.704 1.00 79.19 205 MET A C 1
ATOM 1608 O O . MET A 1 205 ? 6.203 -14.377 5.245 1.00 79.19 205 MET A O 1
ATOM 1612 N N . LEU A 1 206 ? 7.179 -12.365 5.367 1.00 74.31 206 LEU A N 1
ATOM 1613 C CA . LEU A 1 206 ? 7.418 -12.481 6.794 1.00 74.31 206 LEU A CA 1
ATOM 1614 C C . LEU A 1 206 ? 6.117 -12.302 7.572 1.00 74.31 206 LEU A C 1
ATOM 1616 O O . LEU A 1 206 ? 5.387 -11.336 7.312 1.00 74.31 206 LEU A O 1
ATOM 1620 N N . PRO A 1 207 ? 5.851 -13.174 8.562 1.00 67.06 207 PRO A N 1
ATOM 1621 C CA . PRO A 1 207 ? 4.702 -13.007 9.428 1.00 67.06 207 PRO A CA 1
ATOM 1622 C C . PRO A 1 207 ? 4.807 -11.665 10.151 1.00 67.06 207 PRO A C 1
ATOM 1624 O O . PRO A 1 207 ? 5.883 -11.241 10.587 1.00 67.06 207 PRO A O 1
ATOM 1627 N N . LEU A 1 208 ? 3.672 -10.982 10.255 1.00 67.50 208 LEU A N 1
ATOM 1628 C CA . LEU A 1 208 ? 3.562 -9.745 11.010 1.00 67.50 208 LEU A CA 1
ATOM 1629 C C . LEU A 1 208 ? 2.953 -10.046 12.365 1.00 67.50 208 LEU A C 1
ATOM 1631 O O . LEU A 1 208 ? 1.859 -10.599 12.437 1.00 67.50 208 LEU A O 1
ATOM 1635 N N . GLU A 1 209 ? 3.634 -9.613 13.422 1.00 71.19 209 GLU A N 1
ATOM 1636 C CA . GLU A 1 209 ? 3.049 -9.611 14.757 1.00 71.19 209 GLU A CA 1
ATOM 1637 C C . GLU A 1 209 ? 1.810 -8.708 14.768 1.00 71.19 209 GLU A C 1
ATOM 1639 O O . GLU A 1 209 ? 1.821 -7.551 14.319 1.00 71.19 209 GLU A O 1
ATOM 1644 N N . SER A 1 210 ? 0.720 -9.250 15.291 1.00 76.62 210 SER A N 1
ATOM 1645 C CA . SER A 1 210 ? -0.516 -8.521 15.512 1.00 76.62 210 SER A CA 1
ATOM 1646 C C . SER A 1 210 ? -0.324 -7.439 16.580 1.00 76.62 210 SER A C 1
ATOM 1648 O O . SER A 1 210 ? 0.557 -7.496 17.443 1.00 76.62 210 SER A O 1
ATOM 1650 N N . ARG A 1 211 ? -1.184 -6.414 16.571 1.00 79.38 211 ARG A N 1
ATOM 1651 C CA . ARG A 1 211 ? -1.121 -5.363 17.602 1.00 79.38 211 ARG A CA 1
ATOM 1652 C C . ARG A 1 211 ? -1.455 -5.902 18.987 1.00 79.38 211 ARG A C 1
ATOM 1654 O O . ARG A 1 211 ? -0.909 -5.400 19.965 1.00 79.38 211 ARG A O 1
ATOM 1661 N N . GLN A 1 212 ? -2.295 -6.933 19.056 1.00 81.31 212 GLN A N 1
ATOM 1662 C CA . GLN A 1 212 ? -2.605 -7.629 20.297 1.00 81.31 212 GLN A CA 1
ATOM 1663 C C . GLN A 1 212 ? -1.387 -8.372 20.863 1.00 81.31 212 GLN A C 1
ATOM 1665 O O . GLN A 1 212 ? -1.217 -8.386 22.075 1.00 81.31 212 GLN A O 1
ATOM 1670 N N . GLU A 1 213 ? -0.515 -8.935 20.024 1.00 84.88 213 GLU A N 1
ATOM 1671 C CA . GLU A 1 213 ? 0.730 -9.570 20.489 1.00 84.88 213 GLU A CA 1
ATOM 1672 C C . GLU A 1 213 ? 1.743 -8.535 20.987 1.00 84.88 213 GLU A C 1
ATOM 1674 O O . GLU A 1 213 ? 2.366 -8.725 22.029 1.00 84.88 213 GLU A O 1
ATOM 1679 N N . ILE A 1 214 ? 1.857 -7.397 20.294 1.00 85.62 214 ILE A N 1
ATOM 1680 C CA . ILE A 1 214 ? 2.780 -6.318 20.674 1.00 85.62 214 ILE A CA 1
ATOM 1681 C C . ILE A 1 214 ? 2.316 -5.593 21.953 1.00 85.62 214 ILE A C 1
ATOM 1683 O O . ILE A 1 214 ? 3.143 -5.179 22.766 1.00 85.62 214 ILE A O 1
ATOM 1687 N N . CYS A 1 215 ? 1.005 -5.396 22.119 1.00 90.38 215 CYS A N 1
ATOM 1688 C CA . CYS A 1 215 ? 0.390 -4.655 23.224 1.00 90.38 215 CYS A CA 1
ATOM 1689 C C . CYS A 1 215 ? -0.786 -5.442 23.833 1.00 90.38 215 CYS A C 1
ATOM 1691 O O . CYS A 1 215 ? -1.944 -5.037 23.689 1.00 90.38 215 CYS A O 1
ATOM 1693 N N . PRO A 1 216 ? -0.520 -6.550 24.550 1.00 92.94 216 PRO A N 1
ATOM 1694 C CA . PRO A 1 216 ? -1.568 -7.462 25.016 1.00 92.94 216 PRO A CA 1
ATOM 1695 C C . PRO A 1 216 ? -2.538 -6.817 26.007 1.00 92.94 216 PRO A C 1
ATOM 1697 O O . PRO A 1 216 ? -3.725 -7.135 26.007 1.00 92.94 216 PRO A O 1
ATOM 1700 N N . LYS A 1 217 ? -2.071 -5.854 26.811 1.00 94.44 217 LYS A N 1
ATOM 1701 C CA . LYS A 1 217 ? -2.920 -5.125 27.765 1.00 94.44 217 LYS A CA 1
ATOM 1702 C C . LYS A 1 217 ? -3.941 -4.208 27.087 1.00 94.44 217 LYS A C 1
ATOM 1704 O O . LYS A 1 217 ? -4.975 -3.918 27.671 1.00 94.44 217 LYS A O 1
ATOM 1709 N N . ALA A 1 218 ? -3.680 -3.802 25.847 1.00 93.19 218 ALA A N 1
ATOM 1710 C CA . ALA A 1 218 ? -4.551 -2.937 25.060 1.00 93.19 218 ALA A CA 1
ATOM 1711 C C . ALA A 1 218 ? -5.464 -3.716 24.096 1.00 93.19 218 ALA A C 1
ATOM 1713 O O . ALA A 1 218 ? -6.134 -3.111 23.259 1.00 93.19 218 ALA A O 1
ATOM 1714 N N . ALA A 1 219 ? -5.484 -5.054 24.167 1.00 92.19 219 ALA A N 1
ATOM 1715 C CA . ALA A 1 219 ? -6.165 -5.892 23.182 1.00 92.19 219 ALA A CA 1
ATOM 1716 C C . ALA A 1 219 ? -7.677 -5.622 23.087 1.00 92.19 219 ALA A C 1
ATOM 1718 O O . ALA A 1 219 ? -8.234 -5.708 21.992 1.00 92.19 219 ALA A O 1
ATOM 1719 N N . VAL A 1 220 ? -8.325 -5.277 24.207 1.00 91.31 220 VAL A N 1
ATOM 1720 C CA . VAL A 1 220 ? -9.750 -4.897 24.247 1.00 91.31 220 VAL A CA 1
ATOM 1721 C C . VAL A 1 220 ? -9.968 -3.586 23.496 1.00 91.31 220 VAL A C 1
ATOM 1723 O O . VAL A 1 220 ? -10.715 -3.568 22.525 1.00 91.31 220 VAL A O 1
ATOM 1726 N N . ASN A 1 221 ? -9.218 -2.538 23.843 1.00 92.00 221 ASN A N 1
ATOM 1727 C CA . ASN A 1 221 ? -9.292 -1.234 23.178 1.00 92.00 221 ASN A CA 1
ATOM 1728 C C . ASN A 1 221 ? -9.001 -1.338 21.671 1.00 92.00 221 ASN A C 1
ATOM 1730 O O . ASN A 1 221 ? -9.686 -0.737 20.848 1.00 92.00 221 ASN A O 1
ATOM 1734 N N . TYR A 1 222 ? -8.009 -2.146 21.283 1.00 91.12 222 TYR A N 1
ATOM 1735 C CA . TYR A 1 222 ? -7.699 -2.374 19.873 1.00 91.12 222 TYR A CA 1
ATOM 1736 C C . TYR A 1 222 ? -8.834 -3.088 19.126 1.00 91.12 222 TYR A C 1
ATOM 1738 O O . TYR A 1 222 ? -9.146 -2.729 17.990 1.00 91.12 222 TYR A O 1
ATOM 1746 N N . ARG A 1 223 ? -9.478 -4.070 19.766 1.00 91.56 223 ARG A N 1
ATOM 1747 C CA . ARG A 1 223 ? -10.648 -4.756 19.208 1.00 91.56 223 ARG A CA 1
ATOM 1748 C C . ARG A 1 223 ? -11.826 -3.801 19.046 1.00 91.56 223 ARG A C 1
ATOM 1750 O O . ARG A 1 223 ? -12.398 -3.770 17.961 1.00 91.56 223 ARG A O 1
ATOM 1757 N N . ALA A 1 224 ? -12.114 -2.988 20.060 1.00 92.31 224 ALA A N 1
ATOM 1758 C CA . ALA A 1 224 ? -13.183 -1.997 20.015 1.00 92.31 224 ALA A CA 1
ATOM 1759 C C . ALA A 1 224 ? -13.021 -1.043 18.821 1.00 92.31 224 ALA A C 1
ATOM 1761 O O . ALA A 1 224 ? -13.975 -0.804 18.092 1.00 92.31 224 ALA A O 1
ATOM 1762 N N . MET A 1 225 ? -11.801 -0.580 18.526 1.00 92.62 225 MET A N 1
ATOM 1763 C CA . MET A 1 225 ? -11.552 0.268 17.349 1.00 92.62 225 MET A CA 1
ATOM 1764 C C . MET A 1 225 ? -11.735 -0.447 16.001 1.00 92.62 225 MET A C 1
ATOM 1766 O O . MET A 1 225 ? -12.115 0.195 15.026 1.00 92.62 225 MET A O 1
ATOM 1770 N N . ILE A 1 226 ? -11.436 -1.749 15.913 1.00 90.38 226 ILE A N 1
ATOM 1771 C CA . ILE A 1 226 ? -11.687 -2.547 14.697 1.00 90.38 226 ILE A CA 1
ATOM 1772 C C . ILE A 1 226 ? -13.190 -2.780 14.500 1.00 90.38 226 ILE A C 1
ATOM 1774 O O . ILE A 1 226 ? -13.679 -2.832 13.369 1.00 90.38 226 ILE A O 1
ATOM 1778 N N . GLU A 1 227 ? -13.914 -2.981 15.598 1.00 90.88 227 GLU A N 1
ATOM 1779 C CA . GLU A 1 227 ? -15.360 -3.191 15.596 1.00 90.88 227 GLU A CA 1
ATOM 1780 C C . GLU A 1 227 ? -16.130 -1.883 15.380 1.00 90.88 227 GLU A C 1
ATOM 1782 O O . GLU A 1 227 ? -17.220 -1.915 14.804 1.00 90.88 227 GLU A O 1
ATOM 1787 N N . HIS A 1 228 ? -15.536 -0.744 15.753 1.00 91.31 228 HIS A N 1
ATOM 1788 C CA . HIS A 1 228 ? -16.071 0.590 15.504 1.00 91.31 228 HIS A CA 1
ATOM 1789 C C . HIS A 1 228 ? -16.201 0.862 14.006 1.00 91.31 228 HIS A C 1
ATOM 1791 O O . HIS A 1 228 ? -15.243 0.776 13.232 1.00 91.31 228 HIS A O 1
ATOM 1797 N N . GLU A 1 229 ? -17.415 1.194 13.578 1.00 88.12 229 GLU A N 1
ATOM 1798 C CA . GLU A 1 229 ? -17.707 1.351 12.163 1.00 88.12 229 GLU A CA 1
ATOM 1799 C C . GLU A 1 229 ? -17.138 2.662 11.606 1.00 88.12 229 GLU A C 1
ATOM 1801 O O . GLU A 1 229 ? -17.479 3.760 12.048 1.00 88.12 229 GLU A O 1
ATOM 1806 N N . ILE A 1 230 ? -16.358 2.561 10.525 1.00 90.38 230 ILE A N 1
ATOM 1807 C CA . ILE A 1 230 ? -16.089 3.707 9.652 1.00 90.38 230 ILE A CA 1
ATOM 1808 C C . ILE A 1 230 ? -17.382 4.042 8.888 1.00 90.38 230 ILE A C 1
ATOM 1810 O O . ILE A 1 230 ? -17.722 3.416 7.872 1.00 90.38 230 ILE A O 1
ATOM 1814 N N . LYS A 1 231 ? -18.113 5.014 9.438 1.00 91.25 231 LYS A N 1
ATOM 1815 C CA . LYS A 1 231 ? -19.363 5.576 8.906 1.00 91.25 231 LYS A CA 1
ATOM 1816 C C . LYS A 1 231 ? -19.173 6.294 7.567 1.00 91.25 231 LYS A C 1
ATOM 1818 O O . LYS A 1 231 ? -18.067 6.706 7.224 1.00 91.25 231 LYS A O 1
ATOM 1823 N N . GLN A 1 232 ? -20.282 6.504 6.854 1.00 91.94 232 GLN A N 1
ATOM 1824 C CA . GLN A 1 232 ? -20.295 7.191 5.558 1.00 91.94 232 GLN A CA 1
ATOM 1825 C C . GLN A 1 232 ? -19.727 8.615 5.634 1.00 91.94 232 GLN A C 1
ATOM 1827 O O . GLN A 1 232 ? -18.932 8.981 4.785 1.00 91.94 232 GLN A O 1
ATOM 1832 N N . GLU A 1 233 ? -20.018 9.365 6.699 1.00 93.25 233 GLU A N 1
ATOM 1833 C CA . GLU A 1 233 ? -19.498 10.730 6.895 1.00 93.25 233 GLU A CA 1
ATOM 1834 C C . GLU A 1 233 ? -17.960 10.813 6.931 1.00 93.25 233 GLU A C 1
ATOM 1836 O O . GLU A 1 233 ? -17.377 11.816 6.520 1.00 93.25 233 GLU A O 1
ATOM 1841 N N . HIS A 1 234 ? -17.288 9.753 7.395 1.00 92.12 234 HIS A N 1
ATOM 1842 C CA . HIS A 1 234 ? -15.829 9.656 7.355 1.00 92.12 234 HIS A CA 1
ATOM 1843 C C . HIS A 1 234 ? -15.331 9.372 5.938 1.00 92.12 234 HIS A C 1
ATOM 1845 O O . HIS A 1 234 ? -14.329 9.937 5.512 1.00 92.12 234 HIS A O 1
ATOM 1851 N N . ILE A 1 235 ? -16.039 8.499 5.215 1.00 91.50 235 ILE A N 1
ATOM 1852 C CA . ILE A 1 235 ? -15.713 8.123 3.837 1.00 91.50 235 ILE A CA 1
ATOM 1853 C C . ILE A 1 235 ? -15.863 9.335 2.921 1.00 91.50 235 ILE A C 1
ATOM 1855 O O . ILE A 1 235 ? -14.913 9.670 2.227 1.00 91.50 235 ILE A O 1
ATOM 1859 N N . ASP A 1 236 ? -17.000 10.031 2.999 1.00 91.81 236 ASP A N 1
ATOM 1860 C CA . ASP A 1 236 ? -17.283 11.226 2.203 1.00 91.81 236 ASP A CA 1
ATOM 1861 C C . ASP A 1 236 ? -16.173 12.271 2.382 1.00 91.81 236 ASP A C 1
ATOM 1863 O O . ASP A 1 236 ? -15.677 12.832 1.409 1.00 91.81 236 ASP A O 1
ATOM 1867 N N . ARG A 1 237 ? -15.701 12.464 3.622 1.00 90.25 237 ARG A N 1
ATOM 1868 C CA . ARG A 1 237 ? -14.589 13.373 3.928 1.00 90.25 237 ARG A CA 1
ATOM 1869 C C . ARG A 1 237 ? -13.256 12.913 3.349 1.00 90.25 237 ARG A C 1
ATOM 1871 O O . ARG A 1 237 ? -12.474 13.741 2.888 1.00 90.25 237 ARG A O 1
ATOM 1878 N N . PHE A 1 238 ? -12.950 11.618 3.406 1.00 90.31 238 PHE A N 1
ATOM 1879 C CA . PHE A 1 238 ? -11.745 11.101 2.756 1.00 90.31 238 PHE A CA 1
ATOM 1880 C C . PHE A 1 238 ? -11.812 11.322 1.238 1.00 90.31 238 PHE A C 1
ATOM 1882 O O . PHE A 1 238 ? -10.829 11.765 0.642 1.00 90.31 238 PHE A O 1
ATOM 1889 N N . ASP A 1 239 ? -12.984 11.109 0.644 1.00 90.50 239 ASP A N 1
ATOM 1890 C CA . ASP A 1 239 ? -13.216 11.213 -0.795 1.00 90.50 239 ASP A CA 1
ATOM 1891 C C . ASP A 1 239 ? -13.176 12.651 -1.328 1.00 90.50 239 ASP A C 1
ATOM 1893 O O . ASP A 1 239 ? -12.850 12.842 -2.500 1.00 90.50 239 ASP A O 1
ATOM 1897 N N . GLU A 1 240 ? -13.412 13.669 -0.488 1.00 88.88 240 GLU A N 1
ATOM 1898 C CA . GLU A 1 240 ? -13.283 15.090 -0.870 1.00 88.88 240 GLU A CA 1
ATOM 1899 C C . GLU A 1 240 ? -11.922 15.411 -1.506 1.00 88.88 240 GLU A C 1
ATOM 1901 O O . GLU A 1 240 ? -11.821 16.277 -2.376 1.00 88.88 240 GLU A O 1
ATOM 1906 N N . THR A 1 241 ? -10.869 14.720 -1.065 1.00 84.38 241 THR A N 1
ATOM 1907 C CA . THR A 1 241 ? -9.497 14.930 -1.551 1.00 84.38 241 THR A CA 1
ATOM 1908 C C . THR A 1 241 ? -8.876 13.683 -2.178 1.00 84.38 241 THR A C 1
ATOM 1910 O O . THR A 1 241 ? -7.921 13.813 -2.942 1.00 84.38 241 THR A O 1
ATOM 1913 N N . HIS A 1 242 ? -9.425 12.500 -1.892 1.00 89.19 242 HIS A N 1
ATOM 1914 C CA . HIS A 1 242 ? -8.872 11.199 -2.267 1.00 89.19 242 HIS A CA 1
ATOM 1915 C C . HIS A 1 242 ? -10.000 10.200 -2.601 1.00 89.19 242 HIS A C 1
ATOM 1917 O O . HIS A 1 242 ? -10.257 9.281 -1.816 1.00 89.19 242 HIS A O 1
ATOM 1923 N N . PRO A 1 243 ? -10.696 10.363 -3.744 1.00 90.50 243 PRO A N 1
ATOM 1924 C CA . PRO A 1 243 ? -11.890 9.583 -4.109 1.00 90.50 243 PRO A CA 1
ATOM 1925 C C . PRO A 1 243 ? -11.653 8.067 -4.223 1.00 90.50 243 PRO A C 1
ATOM 1927 O O . PRO A 1 243 ? -12.585 7.264 -4.217 1.00 90.50 243 PRO A O 1
ATOM 1930 N N . GLU A 1 244 ? -10.397 7.644 -4.340 1.00 91.12 244 GLU A N 1
ATOM 1931 C CA . GLU A 1 244 ? -9.987 6.246 -4.311 1.00 91.12 244 GLU A CA 1
ATOM 1932 C C . GLU A 1 244 ? -10.289 5.548 -2.973 1.00 91.12 244 GLU A C 1
ATOM 1934 O O . GLU A 1 244 ? -10.444 4.323 -2.934 1.00 91.12 244 GLU A O 1
ATOM 1939 N N . MET A 1 245 ? -10.401 6.302 -1.876 1.00 91.25 245 MET A N 1
ATOM 1940 C CA . MET A 1 245 ? -10.605 5.745 -0.542 1.00 91.25 245 MET A CA 1
ATOM 1941 C C . MET A 1 245 ? -11.976 5.075 -0.405 1.00 91.25 245 MET A C 1
ATOM 1943 O O . MET A 1 245 ? -12.060 3.928 0.047 1.00 91.25 245 MET A O 1
ATOM 1947 N N . GLY A 1 246 ? -13.046 5.737 -0.842 1.00 92.44 246 GLY A N 1
ATOM 1948 C CA . GLY A 1 246 ? -14.407 5.216 -0.803 1.00 92.44 246 GLY A CA 1
ATOM 1949 C C . GLY A 1 246 ? -14.592 3.978 -1.666 1.00 92.44 246 GLY A C 1
ATOM 1950 O O . GLY A 1 246 ? -15.264 3.031 -1.241 1.00 92.44 246 GLY A O 1
ATOM 1951 N N . VAL A 1 247 ? -13.923 3.914 -2.822 1.00 93.12 247 VAL A N 1
ATOM 1952 C CA . VAL A 1 247 ? -13.916 2.715 -3.677 1.00 93.12 247 VAL A CA 1
ATOM 1953 C C . VAL A 1 247 ? -13.307 1.528 -2.932 1.00 93.12 247 VAL A C 1
ATOM 1955 O O . VAL A 1 247 ? -13.916 0.458 -2.862 1.00 93.12 247 VAL A O 1
ATOM 1958 N N . ILE A 1 248 ? -12.137 1.716 -2.318 1.00 92.88 248 ILE A N 1
ATOM 1959 C CA . ILE A 1 248 ? -11.449 0.637 -1.605 1.00 92.88 248 ILE A CA 1
ATOM 1960 C C . ILE A 1 248 ? -12.220 0.220 -0.351 1.00 92.88 248 ILE A C 1
ATOM 1962 O O . ILE A 1 248 ? -12.403 -0.976 -0.121 1.00 92.88 248 ILE A O 1
ATOM 1966 N N . ILE A 1 249 ? -12.725 1.165 0.449 1.00 92.94 249 ILE A N 1
ATOM 1967 C CA . ILE A 1 249 ? -13.559 0.840 1.617 1.00 92.94 249 ILE A CA 1
ATOM 1968 C C . ILE A 1 249 ? -14.792 0.040 1.183 1.00 92.94 249 ILE A C 1
ATOM 1970 O O . ILE A 1 249 ? -15.117 -0.972 1.809 1.00 92.94 249 ILE A O 1
ATOM 1974 N N . SER A 1 250 ? -15.455 0.449 0.100 1.00 92.88 250 SER A N 1
ATOM 1975 C CA . SER A 1 250 ? -16.634 -0.242 -0.432 1.00 92.88 250 SER A CA 1
ATOM 1976 C C . SER A 1 250 ? -16.311 -1.663 -0.890 1.00 92.88 250 SER A C 1
ATOM 1978 O O . SER A 1 250 ? -17.056 -2.589 -0.554 1.00 92.88 250 SER A O 1
ATOM 1980 N N . TYR A 1 251 ? -15.178 -1.859 -1.573 1.00 93.19 251 TYR A N 1
ATOM 1981 C CA . TYR A 1 251 ? -14.673 -3.183 -1.945 1.00 93.19 251 TYR A CA 1
ATOM 1982 C C . TYR A 1 251 ? -14.506 -4.088 -0.715 1.00 93.19 251 TYR A C 1
ATOM 1984 O O . TYR A 1 251 ? -15.065 -5.184 -0.677 1.00 93.19 251 TYR A O 1
ATOM 1992 N N . TYR A 1 252 ? -13.830 -3.626 0.343 1.00 92.00 252 TYR A N 1
ATOM 1993 C CA . TYR A 1 252 ? -13.632 -4.451 1.542 1.00 92.00 252 TYR A CA 1
ATOM 1994 C C . TYR A 1 252 ? -14.917 -4.667 2.349 1.00 92.00 252 TYR A C 1
ATOM 1996 O O . TYR A 1 252 ? -15.101 -5.744 2.921 1.00 92.00 252 TYR A O 1
ATOM 2004 N N . LYS A 1 253 ? -15.839 -3.693 2.379 1.00 91.25 253 LYS A N 1
ATOM 2005 C CA . LYS A 1 253 ? -17.175 -3.888 2.967 1.00 91.25 253 LYS A CA 1
ATOM 2006 C C . LYS A 1 253 ? -17.949 -4.976 2.211 1.00 91.25 253 LYS A C 1
ATOM 2008 O O . LYS A 1 253 ? -18.579 -5.812 2.856 1.00 91.25 253 LYS A O 1
ATOM 2013 N N . LYS A 1 254 ? -17.878 -5.008 0.874 1.00 90.75 254 LYS A N 1
ATOM 2014 C CA . LYS A 1 254 ? -18.467 -6.071 0.040 1.00 90.75 254 LYS A CA 1
ATOM 2015 C C . LYS A 1 254 ? -17.819 -7.428 0.326 1.00 90.75 254 LYS A C 1
ATOM 2017 O O . LYS A 1 254 ? -18.535 -8.342 0.724 1.00 90.75 254 LYS A O 1
ATOM 2022 N N . LEU A 1 255 ? -16.490 -7.520 0.253 1.00 87.62 255 LEU A N 1
ATOM 2023 C CA . LEU A 1 255 ? -15.743 -8.759 0.495 1.00 87.62 255 LEU A CA 1
ATOM 2024 C C . LEU A 1 255 ? -16.026 -9.349 1.889 1.00 87.62 255 LEU A C 1
ATOM 2026 O O . LEU A 1 255 ? -16.175 -10.557 2.045 1.00 87.62 255 LEU A O 1
ATOM 2030 N N . ARG A 1 256 ? -16.147 -8.497 2.920 1.00 86.38 256 ARG A N 1
ATOM 2031 C CA . ARG A 1 256 ? -16.498 -8.924 4.286 1.00 86.38 256 ARG A CA 1
ATOM 2032 C C . ARG A 1 256 ? -17.908 -9.511 4.380 1.00 86.38 256 ARG A C 1
ATOM 2034 O O . ARG A 1 256 ? -18.117 -10.378 5.221 1.00 86.38 256 ARG A O 1
ATOM 2041 N N . ARG A 1 257 ? -18.870 -9.025 3.587 1.00 87.88 257 ARG A N 1
ATOM 2042 C CA . ARG A 1 257 ? -20.229 -9.595 3.538 1.00 87.88 257 ARG A CA 1
ATOM 2043 C C . ARG A 1 257 ? -20.210 -10.963 2.863 1.00 87.88 257 ARG A C 1
ATOM 2045 O O . ARG A 1 257 ? -20.718 -11.907 3.443 1.00 87.88 257 ARG A O 1
ATOM 2052 N N . GLU A 1 258 ? -19.539 -11.069 1.721 1.00 85.81 258 GLU A N 1
ATOM 2053 C CA . GLU A 1 258 ? -19.460 -12.305 0.926 1.00 85.81 258 GLU A CA 1
ATOM 2054 C C . GLU A 1 258 ? -18.708 -13.440 1.638 1.00 85.81 258 GLU A C 1
ATOM 2056 O O . GLU A 1 258 ? -19.009 -14.601 1.416 1.00 85.81 258 GLU A O 1
ATOM 2061 N N . ARG A 1 259 ? -17.738 -13.125 2.509 1.00 78.88 259 ARG A N 1
ATOM 2062 C CA . ARG A 1 259 ? -16.982 -14.123 3.296 1.00 78.88 259 ARG A CA 1
ATOM 2063 C C . ARG A 1 259 ? -17.626 -14.502 4.637 1.00 78.88 259 ARG A C 1
ATOM 2065 O O . ARG A 1 259 ? -17.075 -15.334 5.352 1.00 78.88 259 ARG A O 1
ATOM 2072 N N . LYS A 1 260 ? -18.704 -13.823 5.042 1.00 63.88 260 LYS A N 1
ATOM 2073 C CA . LYS A 1 260 ? -19.463 -14.130 6.271 1.00 63.88 260 LYS A CA 1
ATOM 2074 C C . LYS A 1 260 ? -20.631 -15.096 6.022 1.00 63.88 260 LYS A C 1
ATOM 2076 O O . LYS A 1 260 ? -21.294 -15.467 6.990 1.00 63.88 260 LYS A O 1
ATOM 2081 N N . GLU A 1 261 ? -20.864 -15.464 4.766 1.00 41.72 261 GLU A N 1
ATOM 2082 C CA . GLU A 1 261 ? -21.768 -16.527 4.306 1.00 41.72 261 GLU A CA 1
ATOM 2083 C C . GLU A 1 261 ? -20.967 -17.804 4.018 1.00 41.72 261 GLU A C 1
ATOM 2085 O O . GLU A 1 261 ? -21.511 -18.899 4.286 1.00 41.72 261 GLU A O 1
#

Sequence (261 aa):
QPKCGTGSIEKSVTWGLNCELADMAPYQQEMDKIQVPLYYKTRTFECPDNRRVFRSHSKDSGLVKAAVDASFPQRHDEERCLVITAVRNPLLSIPSLFFEENKARYCDGAQSEEEVLADYEKFLGHNGGPPRQVETTAHVLKEFGVRDIAGAMDRLTGRGYAFFREPAADGPWAGCELLFLQIDYDEANSNLDIGLDHAVEGISMLPLESRQEICPKAAVNYRAMIEHEIKQEHIDRFDETHPEMGVIISYYKKLRRERKE

Organism: Trieres chinensis (NCBI:txid1514140)